Protein AF-A0A1I1B7E5-F1 (afdb_monomer_lite)

InterPro domains:
  IPR049252 Family of unknown function DUF6885 [PF21819] (59-209)

Foldseek 3Di:
DALVVLWDWFALCVQVVVVQQVCPLEPLDAPLQSSLCSNPVDRWDDDDDDDPDRDDDQVVNCRRNVNQKGKDKWADPFDLQLVCLLQVVSSPANHKKKKWWFFLQLWAAQVPDSVQVQVCLAPVDHDPRGHPDTDGAIWIFTGWRHGPRFIWTWIWGSYFDPPDSGGIDTGTTTSRSRSVGCNVIMMIMMHGSVCNVVSQVSSVVSVIHD

Organism: NCBI:txid490629

Radius of gyration: 16.12 Å; chains: 1; bounding box: 38×37×48 Å

Secondary structure (DSSP, 8-state):
--GGGG-EEPTTHHHHHHHGGGT--STT--HHHHHHHHHHSSPPPPPP---SS----HHHHHHHHTTSEEEEEEE----HHHHHHHHHHHTTSS--EEEEEEEGGGSBPTT--HHHHHHHHHH----S-B-S---EEEEEEEEEEE-SS-EEEEEEESS--TT-SS-SPEEEEEHHHHHHHTTT-EEEEEEEGGGHHHHHHHHHHTT-B-

Structure (mmCIF, N/CA/C/O backbone):
data_AF-A0A1I1B7E5-F1
#
_entry.id   AF-A0A1I1B7E5-F1
#
loop_
_atom_site.group_PDB
_atom_site.id
_atom_site.type_symbol
_atom_site.label_atom_id
_atom_site.label_alt_id
_atom_site.label_comp_id
_atom_site.label_asym_id
_atom_site.label_entity_id
_atom_site.label_seq_id
_atom_site.pdbx_PDB_ins_code
_atom_site.Cartn_x
_atom_site.Cartn_y
_atom_site.Cartn_z
_atom_site.occupancy
_atom_site.B_iso_or_equiv
_atom_site.auth_seq_id
_atom_site.auth_comp_id
_atom_site.auth_asym_id
_atom_site.auth_atom_id
_atom_site.pdbx_PDB_model_num
ATOM 1 N N . MET A 1 1 ? 1.210 17.665 -16.358 1.00 67.31 1 MET A N 1
ATOM 2 C CA . MET A 1 1 ? 0.444 16.904 -15.355 1.00 67.31 1 MET A CA 1
ATOM 3 C C . MET A 1 1 ? 1.405 15.976 -14.643 1.00 67.31 1 MET A C 1
ATOM 5 O O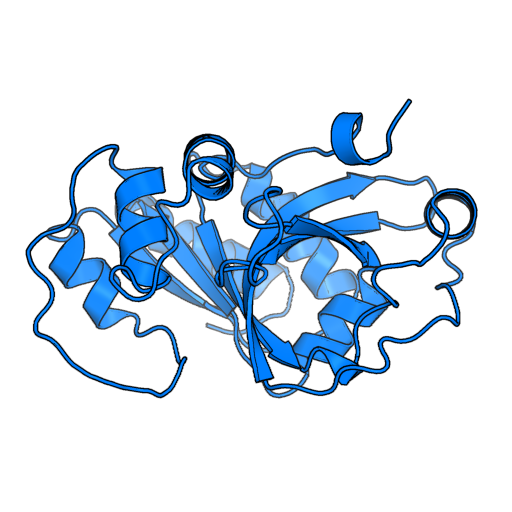 . MET A 1 1 ? 2.242 15.371 -15.312 1.00 67.31 1 MET A O 1
ATOM 9 N N . SER A 1 2 ? 1.380 15.954 -13.320 1.00 88.31 2 SER A N 1
ATOM 10 C CA . SER A 1 2 ? 2.193 15.046 -12.511 1.00 88.31 2 SER A CA 1
ATOM 11 C C . SER A 1 2 ? 1.488 13.694 -12.411 1.00 88.31 2 SER A C 1
ATOM 13 O O . SER A 1 2 ? 0.278 13.655 -12.227 1.00 88.31 2 SER A O 1
ATOM 15 N N . LEU A 1 3 ? 2.224 12.581 -12.475 1.00 91.00 3 LEU A N 1
ATOM 16 C CA . LEU A 1 3 ? 1.633 11.240 -12.317 1.00 91.00 3 LEU A CA 1
ATOM 17 C C . LEU A 1 3 ? 0.921 11.055 -10.964 1.00 91.00 3 LEU A C 1
ATOM 19 O O . LEU A 1 3 ? -0.005 10.260 -10.853 1.00 91.00 3 LEU A O 1
ATOM 23 N N . LEU A 1 4 ? 1.319 11.808 -9.934 1.00 90.19 4 LEU A N 1
ATOM 24 C CA . LEU A 1 4 ? 0.653 11.785 -8.628 1.00 90.19 4 LEU A CA 1
ATOM 25 C C . LEU A 1 4 ? -0.752 12.407 -8.650 1.00 90.19 4 LEU A C 1
ATOM 27 O O . LEU A 1 4 ? -1.569 12.078 -7.792 1.00 90.19 4 LEU A O 1
ATOM 31 N N . GLU A 1 5 ? -1.047 13.284 -9.612 1.00 90.81 5 GLU A N 1
ATOM 32 C CA . GLU A 1 5 ? -2.390 13.854 -9.809 1.00 90.81 5 GLU A CA 1
ATOM 33 C C . GLU A 1 5 ? -3.348 12.819 -10.418 1.00 90.81 5 GLU A C 1
ATOM 35 O O . GLU A 1 5 ? -4.556 12.897 -10.218 1.00 90.81 5 GLU A O 1
ATOM 40 N N . GLU A 1 6 ? -2.803 11.817 -11.111 1.00 94.50 6 GLU A N 1
ATOM 41 C CA . GLU A 1 6 ? -3.539 10.712 -11.738 1.00 94.50 6 GLU A CA 1
ATOM 42 C C . GLU A 1 6 ? -3.766 9.536 -10.771 1.00 94.50 6 GLU A C 1
ATOM 44 O O . GLU A 1 6 ? -4.445 8.561 -11.101 1.00 94.50 6 GLU A O 1
ATOM 49 N N . ALA A 1 7 ? -3.189 9.605 -9.568 1.00 95.38 7 ALA A N 1
ATOM 50 C CA . ALA A 1 7 ? -3.246 8.528 -8.597 1.00 95.38 7 ALA A CA 1
ATOM 51 C C . ALA A 1 7 ? -4.660 8.330 -8.042 1.00 95.38 7 ALA A C 1
ATOM 53 O O . ALA A 1 7 ? -5.300 9.240 -7.505 1.00 95.38 7 ALA A O 1
ATOM 54 N N . ARG A 1 8 ? -5.113 7.079 -8.091 1.00 96.88 8 ARG A N 1
ATOM 55 C CA . ARG A 1 8 ? -6.309 6.610 -7.406 1.00 96.88 8 ARG A CA 1
ATOM 56 C C . ARG A 1 8 ? -5.912 6.148 -6.005 1.00 96.88 8 ARG A C 1
ATOM 58 O O . ARG A 1 8 ? -5.350 5.067 -5.824 1.00 96.88 8 ARG A O 1
ATOM 65 N N . TRP A 1 9 ? -6.187 6.997 -5.023 1.00 95.94 9 TRP A N 1
ATOM 66 C CA . TRP A 1 9 ? -5.821 6.780 -3.624 1.00 95.94 9 TRP A CA 1
ATOM 67 C C . TRP A 1 9 ? -6.758 5.801 -2.926 1.00 95.94 9 TRP A C 1
ATOM 69 O O . TRP A 1 9 ? -7.976 5.891 -3.088 1.00 95.94 9 TRP A O 1
ATOM 79 N N . LEU A 1 10 ? -6.192 4.914 -2.110 1.00 97.00 10 LEU A N 1
ATOM 80 C CA . LEU A 1 10 ? -6.963 4.042 -1.238 1.00 97.00 10 LEU A CA 1
ATOM 81 C C . LEU A 1 10 ? -7.792 4.874 -0.250 1.00 97.00 10 LEU A C 1
ATOM 83 O O . LEU A 1 10 ? -7.332 5.914 0.245 1.00 97.00 10 LEU A O 1
ATOM 87 N N . PRO A 1 11 ? -9.013 4.419 0.064 1.00 92.19 11 PRO A N 1
ATOM 88 C CA . PRO A 1 11 ? -9.833 5.078 1.066 1.00 92.19 11 PRO A CA 1
ATOM 89 C C . PRO A 1 11 ? -9.115 5.003 2.421 1.00 92.19 11 PRO A C 1
ATOM 91 O O . PRO A 1 11 ? -8.590 3.959 2.773 1.00 92.19 11 PRO A O 1
ATOM 94 N N . GLY A 1 12 ? -9.042 6.104 3.173 1.00 87.25 12 GLY A N 1
ATOM 95 C CA . GLY A 1 12 ? -8.292 6.183 4.443 1.00 87.25 12 GLY A CA 1
ATOM 96 C C . GLY A 1 12 ? -6.877 6.775 4.342 1.00 87.25 12 GLY A C 1
ATOM 97 O O . GLY A 1 12 ? -6.330 7.223 5.345 1.00 87.25 12 GLY A O 1
ATOM 98 N N . ILE A 1 13 ? -6.306 6.892 3.137 1.00 89.75 13 ILE A N 1
ATOM 99 C CA . ILE A 1 13 ? -4.969 7.486 2.935 1.00 89.75 13 ILE A CA 1
ATOM 100 C C . ILE A 1 13 ? -4.998 9.022 2.902 1.00 89.75 13 ILE A C 1
ATOM 102 O O . ILE A 1 13 ? -3.974 9.669 3.110 1.00 89.75 13 ILE A O 1
ATOM 106 N N . GLY A 1 14 ? -6.165 9.634 2.675 1.00 85.62 14 GLY A N 1
ATOM 107 C CA . GLY A 1 14 ? -6.302 11.093 2.572 1.00 85.62 14 GLY A CA 1
ATOM 108 C C . GLY A 1 14 ? -5.810 11.847 3.813 1.00 85.62 14 GLY A C 1
ATOM 109 O O . GLY A 1 14 ? -5.033 12.789 3.678 1.00 85.62 14 GLY A O 1
ATOM 110 N N . ALA A 1 15 ? -6.200 11.394 5.010 1.00 82.44 15 ALA A N 1
ATOM 111 C CA . ALA A 1 15 ? -5.752 11.991 6.270 1.00 82.44 15 ALA A CA 1
ATOM 112 C C . ALA A 1 15 ? -4.239 11.825 6.462 1.00 82.44 15 ALA A C 1
ATOM 114 O O . ALA A 1 15 ? -3.544 12.790 6.767 1.00 82.44 15 ALA A O 1
ATOM 115 N N . LEU A 1 16 ? -3.713 10.632 6.172 1.00 82.81 16 LEU A N 1
ATOM 116 C CA . LEU A 1 16 ? -2.283 10.352 6.247 1.00 82.81 16 LEU A CA 1
ATOM 117 C C . LEU A 1 16 ? -1.476 11.281 5.321 1.00 82.81 16 LEU A C 1
ATOM 119 O O . LEU A 1 16 ? -0.489 11.873 5.742 1.00 82.81 16 LEU A O 1
ATOM 123 N N . ARG A 1 17 ? -1.934 11.491 4.082 1.00 83.94 17 ARG A N 1
ATOM 124 C CA . ARG A 1 17 ? -1.306 12.420 3.125 1.00 83.94 17 ARG A CA 1
ATOM 125 C C . ARG A 1 17 ? -1.349 13.879 3.560 1.00 83.94 17 ARG A C 1
ATOM 127 O O . ARG A 1 17 ? -0.463 14.629 3.170 1.00 83.94 17 ARG A O 1
ATOM 134 N N . ALA A 1 18 ? -2.372 14.288 4.304 1.00 76.75 18 ALA A N 1
ATOM 135 C CA . ALA A 1 18 ? -2.468 15.643 4.833 1.00 76.75 18 ALA A CA 1
ATOM 136 C C . ALA A 1 18 ? -1.549 15.844 6.048 1.00 76.75 18 ALA A C 1
ATOM 138 O O . ALA A 1 18 ? -0.959 16.910 6.201 1.00 76.75 18 ALA A O 1
ATOM 139 N N . GLU A 1 19 ? -1.401 14.822 6.894 1.00 68.44 19 GLU A N 1
ATOM 140 C CA . GLU A 1 19 ? -0.602 14.898 8.120 1.00 68.44 19 GLU A CA 1
ATOM 141 C C . GLU A 1 19 ? 0.902 14.741 7.869 1.00 68.44 19 GLU A C 1
ATOM 143 O O . GLU A 1 19 ? 1.704 15.447 8.482 1.00 68.44 19 GLU A O 1
ATOM 148 N N . LEU A 1 20 ? 1.303 13.857 6.957 1.00 67.75 20 LEU A N 1
ATOM 149 C CA . LEU A 1 20 ? 2.706 13.555 6.682 1.00 67.75 20 LEU A CA 1
ATOM 150 C C . LEU A 1 20 ? 3.542 14.821 6.335 1.00 67.75 20 LEU A C 1
ATOM 152 O O . LEU A 1 20 ? 4.545 15.060 7.004 1.00 67.75 20 LEU A O 1
ATOM 156 N N . PRO A 1 21 ? 3.132 15.730 5.427 1.00 60.31 21 PRO A N 1
ATOM 157 C CA . PRO A 1 21 ? 3.889 16.954 5.128 1.00 60.31 21 PRO A CA 1
ATOM 158 C C . PRO A 1 21 ? 4.053 17.932 6.303 1.00 60.31 21 PRO A C 1
ATOM 160 O O . PRO A 1 21 ? 4.942 18.774 6.266 1.00 60.31 21 PRO A O 1
ATOM 163 N N . THR A 1 22 ? 3.225 17.839 7.351 1.00 59.94 22 THR A N 1
ATOM 164 C CA . THR A 1 22 ? 3.233 18.791 8.484 1.00 59.94 22 THR A CA 1
ATOM 165 C C . THR A 1 22 ? 4.334 18.527 9.517 1.00 59.94 22 THR A C 1
ATOM 167 O O . THR A 1 22 ? 4.385 19.194 10.547 1.00 59.94 22 THR A O 1
ATOM 170 N N . GLY A 1 23 ? 5.213 17.547 9.276 1.00 51.34 23 GLY A N 1
ATOM 171 C CA . GLY A 1 23 ? 6.293 17.190 10.201 1.00 51.34 23 GLY A CA 1
ATOM 172 C C . GLY A 1 23 ? 5.828 16.390 11.423 1.00 51.34 23 GLY A C 1
ATOM 173 O O . GLY A 1 23 ? 6.626 16.113 12.314 1.00 51.34 23 GLY A O 1
ATOM 174 N N . MET A 1 24 ? 4.555 15.972 11.472 1.00 49.06 24 MET A N 1
ATOM 175 C CA . MET A 1 24 ? 4.043 15.132 12.561 1.00 49.06 24 MET A CA 1
ATOM 176 C C . MET A 1 24 ? 4.523 13.680 12.507 1.00 49.06 24 MET A C 1
ATOM 178 O O . MET A 1 24 ? 4.449 12.990 13.518 1.00 49.06 24 MET A O 1
ATOM 182 N N . GLY A 1 25 ? 5.072 13.208 11.386 1.00 47.25 25 GLY A N 1
ATOM 183 C CA . GLY A 1 25 ? 5.900 12.003 11.398 1.00 47.25 25 GLY A CA 1
ATOM 184 C C . GLY A 1 25 ? 7.305 12.372 11.864 1.00 47.25 25 GLY A C 1
ATOM 185 O O . GLY A 1 25 ? 8.194 12.583 11.050 1.00 47.25 25 GLY A O 1
ATOM 186 N N . GLY A 1 26 ? 7.465 12.541 13.172 1.00 45.00 26 GLY A N 1
ATOM 187 C CA . GLY A 1 26 ? 8.755 12.592 13.854 1.00 45.00 26 GLY A CA 1
ATOM 188 C C . GLY A 1 26 ? 8.991 11.296 14.642 1.00 45.00 26 GLY A C 1
ATOM 189 O O . GLY A 1 26 ? 8.112 10.433 14.669 1.00 45.00 26 GLY A O 1
ATOM 190 N N . PRO A 1 27 ? 10.114 11.163 15.371 1.00 48.91 27 PRO A N 1
ATOM 191 C CA . PRO A 1 27 ? 10.445 9.978 16.184 1.00 48.91 27 PRO A CA 1
ATOM 192 C C . PRO A 1 27 ? 9.420 9.629 17.286 1.00 48.91 27 PRO A C 1
ATOM 194 O O . PRO A 1 27 ? 9.604 8.661 18.016 1.00 48.91 27 PRO A O 1
ATOM 197 N N . GLN A 1 28 ? 8.355 10.421 17.434 1.00 52.69 28 GLN A N 1
ATOM 198 C CA . GLN A 1 28 ? 7.342 10.300 18.481 1.00 52.69 28 GLN A CA 1
ATOM 199 C C . GLN A 1 28 ? 6.182 9.361 18.118 1.00 52.69 28 GLN A C 1
ATOM 201 O O . GLN A 1 28 ? 5.546 8.825 19.026 1.00 52.69 28 GLN A O 1
ATOM 206 N N . TYR A 1 29 ? 5.894 9.133 16.830 1.00 64.50 29 TYR A N 1
ATOM 207 C CA . TYR A 1 29 ? 4.747 8.322 16.409 1.00 64.50 29 TYR A CA 1
ATOM 208 C C . TYR A 1 29 ? 5.164 7.211 15.447 1.00 64.50 29 TYR A C 1
ATOM 210 O O . TYR A 1 29 ? 5.607 7.468 14.332 1.00 64.50 29 TYR A O 1
ATOM 218 N N . GLY A 1 30 ? 4.992 5.961 15.884 1.00 74.44 30 GLY A N 1
ATOM 219 C CA . GLY A 1 30 ? 5.184 4.790 15.031 1.00 74.44 30 GLY A CA 1
ATOM 220 C C . GLY A 1 30 ? 4.123 4.679 13.922 1.00 74.44 30 GLY A C 1
ATOM 221 O O . GLY A 1 30 ? 3.068 5.322 13.996 1.00 74.44 30 GLY A O 1
ATOM 222 N N . PRO A 1 31 ? 4.362 3.832 12.906 1.00 79.19 31 PRO A N 1
ATOM 223 C CA . PRO A 1 31 ? 3.463 3.667 11.763 1.00 79.19 31 PRO A CA 1
ATOM 224 C C . PRO A 1 31 ? 2.053 3.204 12.165 1.00 79.19 31 PRO A C 1
ATOM 226 O O . PRO A 1 31 ? 1.072 3.631 11.558 1.00 79.19 31 PRO A O 1
ATOM 229 N N . GLU A 1 32 ? 1.906 2.401 13.224 1.00 82.44 32 GLU A N 1
ATOM 230 C CA . GLU A 1 32 ? 0.593 2.009 13.748 1.00 82.44 32 GLU A CA 1
ATOM 231 C C . GLU A 1 32 ? -0.183 3.191 14.328 1.00 82.44 32 GLU A C 1
ATOM 233 O O . GLU A 1 32 ? -1.394 3.283 14.144 1.00 82.44 32 GLU A O 1
ATOM 238 N N . THR A 1 33 ? 0.506 4.103 15.013 1.00 81.56 33 THR A N 1
ATOM 239 C CA . THR A 1 33 ? -0.093 5.306 15.599 1.00 81.56 33 THR A CA 1
ATOM 240 C C . THR A 1 33 ? -0.618 6.227 14.502 1.00 81.56 33 THR A C 1
ATOM 242 O O . THR A 1 33 ? -1.759 6.686 14.578 1.00 81.56 33 THR A O 1
ATOM 245 N N . LEU A 1 34 ? 0.173 6.428 13.444 1.00 82.06 34 LEU A N 1
ATOM 246 C CA . LEU A 1 34 ? -0.232 7.199 12.267 1.00 82.06 34 LEU A CA 1
ATOM 247 C C . LEU A 1 34 ? -1.418 6.549 11.539 1.00 82.06 34 LEU A C 1
ATOM 249 O O . LEU A 1 34 ? -2.375 7.240 11.201 1.00 82.06 34 LEU A O 1
ATOM 253 N N . ALA A 1 35 ? -1.414 5.225 11.359 1.00 84.19 35 ALA A N 1
ATOM 254 C CA . ALA A 1 35 ? -2.529 4.518 10.728 1.00 84.19 35 ALA A CA 1
ATOM 255 C C . ALA A 1 35 ? -3.826 4.605 11.547 1.00 84.19 35 ALA A C 1
ATOM 257 O O . ALA A 1 35 ? -4.898 4.824 10.985 1.00 84.19 35 ALA A O 1
ATOM 258 N N . VAL A 1 36 ? -3.744 4.462 12.876 1.00 83.12 36 VAL A N 1
ATOM 259 C CA . VAL A 1 36 ? -4.908 4.612 13.764 1.00 83.12 36 VAL A CA 1
ATOM 260 C C . VAL A 1 36 ? -5.475 6.018 13.637 1.00 83.12 36 VAL A C 1
ATOM 262 O O . VAL A 1 36 ? -6.665 6.164 13.378 1.00 83.12 36 VAL A O 1
ATOM 265 N N . ARG A 1 37 ? -4.622 7.038 13.752 1.00 84.25 37 ARG A N 1
ATOM 266 C CA . ARG A 1 37 ? -5.033 8.437 13.652 1.00 84.25 37 ARG A CA 1
ATOM 267 C C . ARG A 1 37 ? -5.654 8.764 12.296 1.00 84.25 37 ARG A C 1
ATOM 269 O O . ARG A 1 37 ? -6.710 9.386 12.259 1.00 84.25 37 ARG A O 1
ATOM 276 N N . ALA A 1 38 ? -5.059 8.291 11.202 1.00 81.12 38 ALA A N 1
ATOM 277 C CA . ALA A 1 38 ? -5.582 8.506 9.854 1.00 81.12 38 ALA A CA 1
ATOM 278 C C . ALA A 1 38 ? -6.999 7.935 9.667 1.00 81.12 38 ALA A C 1
ATOM 280 O O . ALA A 1 38 ? -7.798 8.506 8.928 1.00 81.12 38 ALA A O 1
ATOM 281 N N . LEU A 1 39 ? -7.320 6.828 10.343 1.00 84.31 39 LEU A N 1
ATOM 282 C CA . LEU A 1 39 ? -8.616 6.158 10.226 1.00 84.31 39 LEU A CA 1
ATOM 283 C C . LEU A 1 39 ? -9.658 6.619 11.252 1.00 84.31 39 LEU A C 1
ATOM 285 O O . LEU A 1 39 ? -10.851 6.505 10.983 1.00 84.31 39 LEU A O 1
ATOM 289 N N . THR A 1 40 ? -9.246 7.108 12.423 1.00 83.44 40 THR A N 1
ATOM 290 C CA . THR A 1 40 ? -10.175 7.543 13.482 1.00 83.44 40 THR A CA 1
ATOM 291 C C . THR A 1 40 ? -10.322 9.058 13.584 1.00 83.44 40 THR A C 1
ATOM 293 O O . THR A 1 40 ? -11.296 9.521 14.167 1.00 83.44 40 THR A O 1
ATOM 296 N N . GLY A 1 41 ? -9.364 9.830 13.062 1.00 77.56 41 GLY A N 1
ATOM 297 C CA . GLY A 1 41 ? -9.272 11.279 13.258 1.00 77.56 41 GLY A CA 1
ATOM 29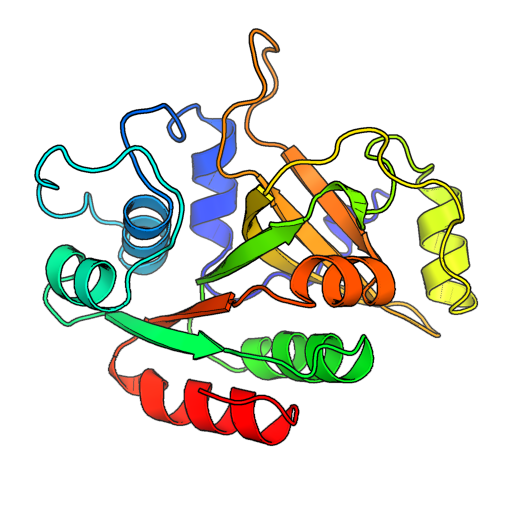8 C C . GLY A 1 41 ? -8.880 11.695 14.682 1.00 77.56 41 GLY A C 1
ATOM 299 O O . GLY A 1 41 ? -8.933 12.877 15.011 1.00 77.56 41 GLY A O 1
ATOM 300 N N . GLU A 1 42 ? -8.499 10.747 15.542 1.00 74.81 42 GLU A N 1
ATOM 301 C CA . GLU A 1 42 ? -8.248 10.983 16.966 1.00 74.81 42 GLU A CA 1
ATOM 302 C C . GLU A 1 42 ? -6.777 10.769 17.333 1.00 74.81 42 GLU A C 1
ATOM 304 O O . GLU A 1 42 ? -6.100 9.902 16.775 1.00 74.81 42 GLU A O 1
ATOM 309 N N . ALA A 1 43 ? -6.305 11.513 18.339 1.00 65.06 43 ALA A N 1
ATOM 310 C CA . ALA A 1 43 ? -5.029 11.230 18.983 1.00 65.06 43 ALA A CA 1
ATOM 311 C C . ALA A 1 43 ? -5.073 9.811 19.589 1.00 65.06 43 ALA A C 1
ATOM 313 O O . ALA A 1 43 ? -5.950 9.531 20.415 1.00 65.06 43 ALA A O 1
ATOM 314 N N . PRO A 1 44 ? -4.169 8.898 19.192 1.00 62.06 44 PRO A N 1
ATOM 315 C CA . PRO A 1 44 ? -4.173 7.535 19.710 1.00 62.06 44 PRO A CA 1
ATOM 316 C C . PRO A 1 44 ? -3.921 7.518 21.218 1.00 62.06 44 PRO A C 1
ATOM 318 O O . PRO A 1 44 ? -3.290 8.425 21.765 1.00 62.06 44 PRO A O 1
ATOM 321 N N . ARG A 1 45 ? -4.392 6.471 21.906 1.00 61.22 45 ARG A N 1
ATOM 322 C CA . ARG A 1 45 ? -4.069 6.286 23.330 1.00 61.22 45 ARG A CA 1
ATOM 323 C C . ARG A 1 45 ? -2.552 6.259 23.519 1.00 61.22 45 ARG A C 1
ATOM 325 O O . ARG A 1 45 ? -1.851 5.730 22.660 1.00 61.22 45 ARG A O 1
ATOM 332 N N . ALA A 1 46 ? -2.072 6.827 24.628 1.00 54.38 46 ALA A N 1
ATOM 333 C CA . ALA A 1 46 ? -0.645 6.919 24.925 1.00 54.38 46 ALA A CA 1
ATOM 334 C C . ALA A 1 46 ? 0.037 5.557 24.721 1.00 54.38 46 ALA A C 1
ATOM 336 O O . ALA A 1 46 ? -0.328 4.570 25.360 1.00 54.38 46 ALA A O 1
ATOM 337 N N . ALA A 1 47 ? 0.988 5.508 23.789 1.00 49.62 47 ALA A N 1
ATOM 338 C CA . ALA A 1 47 ? 1.825 4.338 23.591 1.00 49.62 47 ALA A CA 1
ATOM 339 C C . ALA A 1 47 ? 2.863 4.281 24.720 1.00 49.62 47 ALA A C 1
ATOM 341 O O . ALA A 1 47 ? 3.462 5.304 25.057 1.00 49.62 47 ALA A O 1
ATOM 342 N N . GLU A 1 48 ? 3.097 3.101 25.297 1.00 43.75 48 GLU A N 1
ATOM 343 C CA . GLU A 1 48 ? 4.284 2.906 26.131 1.00 43.75 48 GLU A CA 1
ATOM 344 C C . GLU A 1 48 ? 5.543 3.075 25.260 1.00 43.75 48 GLU A C 1
ATOM 346 O O . GLU A 1 48 ? 5.570 2.584 24.126 1.00 43.75 48 GLU A O 1
ATOM 351 N N . PRO A 1 49 ? 6.589 3.766 25.745 1.00 39.94 49 PRO A N 1
ATOM 352 C CA . PRO A 1 49 ? 7.815 3.950 24.983 1.00 39.94 49 PRO A CA 1
ATOM 353 C C . PRO A 1 49 ? 8.508 2.595 24.801 1.00 39.94 49 PRO A C 1
ATOM 355 O O . PRO A 1 49 ? 9.071 2.041 25.743 1.00 39.94 49 PRO A O 1
ATOM 358 N N . GLY A 1 50 ? 8.464 2.039 23.587 1.00 38.38 50 GLY A N 1
ATOM 359 C CA . GLY A 1 50 ? 9.042 0.723 23.345 1.00 38.38 50 GLY A CA 1
ATOM 360 C C . GLY A 1 50 ? 9.203 0.318 21.881 1.00 38.38 50 GLY A C 1
ATOM 361 O O . GLY A 1 50 ? 8.249 -0.096 21.232 1.00 38.38 50 GLY A O 1
ATOM 362 N N . SER A 1 51 ? 10.477 0.266 21.476 1.00 37.41 51 SER A N 1
ATOM 363 C CA . SER A 1 51 ? 11.111 -0.657 20.516 1.00 37.41 51 SER A CA 1
ATOM 364 C C . SER A 1 51 ? 11.606 -0.041 19.203 1.00 37.41 51 SER A C 1
ATOM 366 O O . SER A 1 51 ? 10.853 0.393 18.343 1.00 37.41 51 SER A O 1
ATOM 368 N N . THR A 1 52 ? 12.930 -0.088 19.061 1.00 42.09 52 THR A N 1
ATOM 369 C CA . THR A 1 52 ? 13.786 0.368 17.959 1.00 42.09 52 THR A CA 1
ATOM 370 C C . THR A 1 52 ? 13.853 -0.606 16.768 1.00 42.09 52 THR A C 1
ATOM 372 O O . THR A 1 52 ? 14.818 -0.570 16.010 1.00 42.09 52 THR A O 1
ATOM 375 N N . VAL A 1 53 ? 12.852 -1.477 16.569 1.00 45.41 53 VAL A N 1
ATOM 376 C CA . VAL A 1 53 ? 12.792 -2.384 15.402 1.00 45.41 53 VAL A CA 1
ATOM 377 C C . VAL A 1 53 ? 11.419 -2.296 14.715 1.00 45.41 53 VAL A C 1
ATOM 379 O O . VAL A 1 53 ? 10.398 -2.501 15.377 1.00 45.41 53 VAL A O 1
ATOM 382 N N . PRO A 1 54 ? 11.370 -2.026 13.395 1.00 54.88 54 PRO A N 1
ATOM 383 C CA . PRO A 1 54 ? 10.171 -1.587 12.695 1.00 54.88 54 PRO A CA 1
ATOM 384 C C . PRO A 1 54 ? 9.396 -2.792 12.141 1.00 54.88 54 PRO A C 1
ATOM 386 O O . PRO A 1 54 ? 9.389 -3.063 10.944 1.00 54.88 54 PRO A O 1
ATOM 389 N N . GLN A 1 55 ? 8.763 -3.566 13.021 1.00 59.72 55 GLN A N 1
ATOM 390 C CA . GLN A 1 55 ? 7.765 -4.547 12.593 1.00 59.72 55 GLN A CA 1
ATOM 391 C C . GLN A 1 55 ? 6.408 -4.148 13.151 1.00 59.72 55 GLN A C 1
ATOM 393 O O . GLN A 1 55 ? 6.229 -4.210 14.373 1.00 59.72 55 GLN A O 1
ATOM 398 N N . PRO A 1 56 ? 5.456 -3.752 12.289 1.00 64.00 56 PRO A N 1
ATOM 399 C CA . PRO A 1 56 ? 4.164 -3.333 12.770 1.00 64.00 56 PRO A CA 1
ATOM 400 C C . PRO A 1 56 ? 3.461 -4.511 13.453 1.00 64.00 56 PRO A C 1
ATOM 402 O O . PRO A 1 56 ? 3.489 -5.650 12.978 1.00 64.00 56 PRO A O 1
ATOM 405 N N . ARG A 1 57 ? 2.879 -4.270 14.629 1.00 76.44 57 ARG A N 1
ATOM 406 C CA . ARG A 1 57 ? 2.306 -5.335 15.467 1.00 76.44 57 ARG A CA 1
ATOM 407 C C . ARG A 1 57 ? 0.779 -5.294 15.416 1.00 76.44 57 ARG A C 1
ATOM 409 O O . ARG A 1 57 ? 0.180 -4.339 15.913 1.00 76.44 57 ARG A O 1
ATOM 416 N N . PRO A 1 58 ? 0.103 -6.367 14.954 1.00 77.81 58 PRO A N 1
ATOM 417 C CA . PRO A 1 58 ? -1.359 -6.394 14.849 1.00 77.81 58 PRO A CA 1
ATOM 418 C C . PRO A 1 58 ? -2.103 -6.049 16.148 1.00 77.81 58 PRO A C 1
ATOM 420 O O . PRO A 1 58 ? -3.153 -5.408 16.136 1.00 77.81 58 PRO A O 1
ATOM 423 N N . ARG A 1 59 ? -1.549 -6.468 17.295 1.00 81.69 59 ARG A N 1
ATOM 424 C CA . ARG A 1 59 ? -2.143 -6.229 18.620 1.00 81.69 59 ARG A CA 1
ATOM 425 C C . ARG A 1 59 ? -2.083 -4.758 19.041 1.00 81.69 59 ARG A C 1
ATOM 427 O O . ARG A 1 59 ? -3.001 -4.302 19.720 1.00 81.69 59 ARG A O 1
ATOM 434 N N . THR A 1 60 ? -1.059 -4.022 18.609 1.00 83.88 60 THR A N 1
ATOM 435 C CA . THR A 1 60 ? -0.875 -2.599 18.929 1.00 83.88 60 THR A CA 1
ATOM 436 C C . THR A 1 60 ? -2.008 -1.763 18.344 1.00 83.88 60 THR A C 1
ATOM 438 O O . THR A 1 60 ? -2.643 -0.998 19.063 1.00 83.88 60 THR A O 1
ATOM 441 N N . ILE A 1 61 ? -2.356 -1.995 17.076 1.00 85.88 61 ILE A N 1
ATOM 442 C CA . ILE A 1 61 ? -3.460 -1.310 16.380 1.00 85.88 61 ILE A CA 1
ATOM 443 C C . ILE A 1 61 ? -4.789 -1.487 17.120 1.00 85.88 61 ILE A C 1
ATOM 445 O O . ILE A 1 61 ? -5.542 -0.530 17.322 1.00 85.88 61 ILE A O 1
ATOM 449 N N . ARG A 1 62 ? -5.078 -2.716 17.560 1.00 87.81 62 ARG A N 1
ATOM 450 C CA . ARG A 1 62 ? -6.303 -3.022 18.305 1.00 87.81 62 ARG A CA 1
ATOM 451 C C . ARG A 1 62 ? -6.369 -2.242 19.619 1.00 87.81 62 ARG A C 1
ATOM 453 O O . ARG A 1 62 ? -7.405 -1.667 19.942 1.00 87.81 62 ARG A O 1
ATOM 460 N N . HIS A 1 63 ? -5.262 -2.203 20.356 1.00 87.06 63 HIS A N 1
ATOM 461 C CA . HIS A 1 63 ? -5.177 -1.504 21.635 1.00 87.06 63 HIS A CA 1
ATOM 462 C C . HIS A 1 63 ? -5.311 0.020 21.478 1.00 87.06 63 HIS A C 1
ATOM 464 O O . HIS A 1 63 ? -6.170 0.633 22.120 1.00 87.06 63 HIS A O 1
ATOM 470 N N . LEU A 1 64 ? -4.521 0.612 20.574 1.00 86.12 64 LEU A N 1
ATOM 471 C CA . LEU A 1 64 ? -4.504 2.053 20.302 1.00 86.12 64 LEU A CA 1
ATOM 472 C C . LEU A 1 64 ? -5.868 2.576 19.841 1.00 86.12 64 LEU A C 1
ATOM 474 O O . LEU A 1 64 ? -6.285 3.657 20.252 1.00 86.12 64 LEU A O 1
ATOM 478 N N . SER A 1 65 ? -6.582 1.796 19.024 1.00 86.81 65 SER A N 1
ATOM 479 C CA . SER A 1 65 ? -7.900 2.173 18.497 1.00 86.81 65 SER A CA 1
ATOM 480 C C . SER A 1 65 ? -9.071 1.885 19.442 1.00 86.81 65 SER A C 1
ATOM 482 O O . SER A 1 65 ? -10.192 2.311 19.157 1.00 86.81 65 SER A O 1
ATOM 484 N N . GLY A 1 66 ? -8.846 1.164 20.547 1.00 87.50 66 GLY A N 1
ATOM 485 C CA . GLY A 1 66 ? -9.916 0.686 21.423 1.00 87.50 66 GLY A CA 1
ATOM 486 C C . GLY A 1 66 ? -10.860 -0.283 20.731 1.00 87.50 66 GLY A C 1
ATOM 487 O O . GLY A 1 66 ? -12.068 -0.085 20.754 1.00 87.50 66 GLY A O 1
ATOM 488 N N . ASP A 1 67 ? -10.289 -1.292 20.076 1.00 90.88 67 ASP A N 1
ATOM 489 C CA . ASP A 1 67 ? -10.997 -2.331 19.328 1.00 90.88 67 ASP A CA 1
ATOM 490 C C . ASP A 1 67 ? -11.796 -1.846 18.106 1.00 90.88 67 ASP A C 1
ATOM 492 O O . ASP A 1 67 ? -12.409 -2.678 17.434 1.00 90.88 67 ASP A O 1
ATOM 496 N N . ARG A 1 68 ? -11.729 -0.559 17.741 1.00 92.69 68 ARG A N 1
ATOM 497 C CA . ARG A 1 68 ? -12.380 -0.023 16.531 1.00 92.69 68 ARG A CA 1
ATOM 498 C C . ARG A 1 68 ? -11.706 -0.458 15.233 1.00 92.69 68 ARG A C 1
ATOM 500 O O . ARG A 1 68 ? -12.383 -0.583 14.216 1.00 92.69 68 ARG A O 1
ATOM 507 N N . LEU A 1 69 ? -10.396 -0.700 15.263 1.00 95.12 69 LEU A N 1
ATOM 508 C CA . LEU A 1 69 ? -9.618 -1.126 14.100 1.00 95.12 69 LEU A CA 1
ATOM 509 C C . LEU A 1 69 ? -9.093 -2.555 14.268 1.00 95.12 69 LEU A C 1
ATOM 511 O O . LEU A 1 69 ? -8.947 -3.084 15.379 1.00 95.12 69 LEU A O 1
ATOM 515 N N . ARG A 1 70 ? -8.800 -3.196 13.140 1.00 95.88 70 ARG A N 1
ATOM 516 C CA . ARG A 1 70 ? -8.137 -4.499 13.058 1.00 95.88 70 ARG A CA 1
ATOM 517 C C . ARG A 1 70 ? -6.987 -4.423 12.070 1.00 95.88 70 ARG A C 1
ATOM 519 O O . ARG A 1 70 ? -7.025 -3.660 11.112 1.00 95.88 70 ARG A O 1
ATOM 526 N N . ALA A 1 71 ? -5.972 -5.231 12.339 1.00 95.25 71 ALA A N 1
ATOM 527 C CA . ALA A 1 71 ? -4.819 -5.391 11.477 1.00 95.25 71 ALA A CA 1
ATOM 528 C C . ALA A 1 71 ? -4.876 -6.783 10.849 1.00 95.25 71 ALA A C 1
ATOM 530 O O . ALA A 1 71 ? -4.860 -7.781 11.576 1.00 95.25 71 ALA A O 1
ATOM 531 N N . VAL A 1 72 ? -4.960 -6.842 9.525 1.00 97.12 72 VAL A N 1
ATOM 532 C CA . VAL A 1 72 ? -4.956 -8.090 8.762 1.00 97.12 72 VAL A CA 1
ATOM 533 C C . VAL A 1 72 ? -3.557 -8.275 8.170 1.00 97.12 72 VAL A C 1
ATOM 535 O O . VAL A 1 72 ? -3.163 -7.476 7.317 1.00 97.12 72 VAL A O 1
ATOM 538 N N . PRO A 1 73 ? -2.767 -9.255 8.646 1.00 95.75 73 PRO A N 1
ATOM 539 C CA . PRO A 1 73 ? -1.485 -9.583 8.031 1.00 95.75 73 PRO A CA 1
ATOM 540 C C . PRO A 1 73 ? -1.673 -10.045 6.588 1.00 95.75 73 PRO A C 1
ATOM 542 O O . PRO A 1 73 ? -2.694 -10.626 6.238 1.00 95.75 73 PRO A O 1
ATOM 545 N N . VAL A 1 74 ? -0.675 -9.769 5.760 1.00 96.56 74 VAL A N 1
ATOM 546 C CA . VAL A 1 74 ? -0.602 -10.165 4.358 1.00 96.56 74 VAL A CA 1
ATOM 547 C C . VAL A 1 74 ? 0.808 -10.661 4.092 1.00 96.56 74 VAL A C 1
ATOM 549 O O . VAL A 1 74 ? 1.793 -9.994 4.422 1.00 96.56 74 VAL A O 1
ATOM 552 N N . ARG A 1 75 ? 0.905 -11.851 3.512 1.00 95.06 75 ARG A N 1
ATOM 553 C CA . ARG A 1 75 ? 2.153 -12.551 3.221 1.00 95.06 75 ARG A CA 1
ATOM 554 C C . ARG A 1 75 ? 2.124 -13.082 1.796 1.00 95.06 75 ARG A C 1
ATOM 556 O O . ARG A 1 75 ? 1.067 -13.490 1.310 1.00 95.06 75 ARG A O 1
ATOM 563 N N . GLY A 1 76 ? 3.306 -13.141 1.186 1.00 91.25 76 GLY A N 1
ATOM 564 C CA . GLY A 1 76 ? 3.511 -13.640 -0.168 1.00 91.25 76 GLY A CA 1
ATOM 565 C C . GLY A 1 76 ? 3.067 -15.097 -0.402 1.00 91.25 76 GLY A C 1
ATOM 566 O O . GLY A 1 76 ? 2.678 -15.810 0.538 1.00 91.25 76 GLY A O 1
ATOM 567 N N . PRO A 1 77 ? 3.177 -15.578 -1.650 1.00 95.31 77 PRO A N 1
ATOM 568 C CA . PRO A 1 77 ? 4.139 -15.105 -2.651 1.00 95.31 77 PRO A CA 1
ATOM 569 C C . PRO A 1 77 ? 3.771 -13.749 -3.261 1.00 95.31 77 PRO A C 1
ATOM 571 O O . PRO A 1 77 ? 2.645 -13.539 -3.693 1.00 95.31 77 PRO A O 1
ATOM 574 N N . TRP A 1 78 ? 4.730 -12.823 -3.279 1.00 96.62 78 TRP A N 1
ATOM 575 C CA . TRP A 1 78 ? 4.534 -11.484 -3.828 1.00 96.62 78 TRP A CA 1
ATOM 576 C C . TRP A 1 78 ? 4.851 -11.472 -5.323 1.00 96.62 78 TRP A C 1
ATOM 578 O O . TRP A 1 78 ? 5.985 -11.727 -5.725 1.00 96.62 78 TRP A O 1
ATOM 588 N N . THR A 1 79 ? 3.850 -11.159 -6.141 1.00 96.88 79 THR A N 1
ATOM 589 C CA . THR A 1 79 ? 4.004 -10.891 -7.578 1.00 96.88 79 THR A CA 1
ATOM 590 C C . THR A 1 79 ? 3.384 -9.540 -7.918 1.00 96.88 79 THR A C 1
ATOM 592 O O . THR A 1 79 ? 2.585 -9.005 -7.144 1.00 96.88 79 THR A O 1
ATOM 595 N N . ALA A 1 80 ? 3.736 -8.974 -9.074 1.00 96.00 80 ALA A N 1
ATOM 596 C CA . ALA A 1 80 ? 3.141 -7.720 -9.526 1.00 96.00 80 ALA A CA 1
ATOM 597 C C . ALA A 1 80 ? 1.615 -7.848 -9.674 1.00 96.00 80 ALA A C 1
ATOM 599 O O . ALA A 1 80 ? 0.884 -6.935 -9.298 1.00 96.00 80 ALA A O 1
ATOM 600 N N . GLU A 1 81 ? 1.140 -8.999 -10.150 1.00 97.12 81 GLU A N 1
ATOM 601 C CA . GLU A 1 81 ? -0.276 -9.332 -10.305 1.00 97.12 81 GLU A CA 1
ATOM 602 C C . GLU A 1 81 ? -0.976 -9.437 -8.949 1.00 97.12 81 GLU A C 1
ATOM 604 O O . GLU A 1 81 ? -2.027 -8.834 -8.761 1.00 97.12 81 GLU A O 1
ATOM 609 N N . ALA A 1 82 ? -0.380 -10.130 -7.973 1.00 97.69 82 ALA A N 1
ATOM 610 C CA . ALA A 1 82 ? -0.955 -10.247 -6.635 1.00 97.69 82 ALA A CA 1
ATOM 611 C C . ALA A 1 82 ? -1.063 -8.878 -5.946 1.00 97.69 82 ALA A C 1
ATOM 613 O O . ALA A 1 82 ? -2.079 -8.564 -5.327 1.00 97.69 82 ALA A O 1
ATOM 614 N N . VAL A 1 83 ? -0.041 -8.026 -6.090 1.00 97.69 83 VAL A N 1
ATOM 615 C CA . VAL A 1 83 ? -0.071 -6.653 -5.563 1.00 97.69 83 VAL A CA 1
ATOM 616 C C . VAL A 1 83 ? -1.116 -5.806 -6.299 1.00 97.69 83 VAL A C 1
ATOM 618 O O . VAL A 1 83 ? -1.843 -5.051 -5.653 1.00 97.69 83 VAL A O 1
ATOM 621 N N . TYR A 1 84 ? -1.230 -5.942 -7.624 1.00 97.88 84 TYR A N 1
ATOM 622 C CA . TYR A 1 84 ? -2.247 -5.255 -8.422 1.00 97.88 84 TYR A CA 1
ATOM 623 C C . TYR A 1 84 ? -3.665 -5.620 -7.967 1.00 97.88 84 TYR A C 1
ATOM 625 O O . TYR A 1 84 ? -4.451 -4.729 -7.644 1.00 97.88 84 TYR A O 1
ATOM 633 N N . GLU A 1 85 ? -3.970 -6.917 -7.887 1.00 98.06 85 GLU A N 1
ATOM 634 C CA . GLU A 1 85 ? -5.282 -7.431 -7.482 1.00 98.06 85 GLU A CA 1
ATOM 635 C C . GLU A 1 85 ? -5.626 -7.042 -6.042 1.00 98.06 85 GLU A C 1
ATOM 637 O O . GLU A 1 85 ? -6.745 -6.593 -5.769 1.00 98.06 85 GLU A O 1
ATOM 642 N N . LEU A 1 86 ? -4.651 -7.138 -5.129 1.00 98.44 86 LEU A N 1
ATOM 643 C CA . LEU A 1 86 ? -4.803 -6.703 -3.744 1.00 98.44 86 LEU A CA 1
ATOM 644 C C . LEU A 1 86 ? -5.179 -5.219 -3.687 1.00 98.44 86 LEU A C 1
ATOM 646 O O . LEU A 1 86 ? -6.257 -4.872 -3.207 1.00 98.44 86 LEU A O 1
ATOM 650 N N . LEU A 1 87 ? -4.314 -4.336 -4.190 1.00 98.12 87 LEU A N 1
ATOM 651 C CA . LEU A 1 87 ? -4.506 -2.889 -4.075 1.00 98.12 87 LEU A CA 1
ATOM 652 C C . LEU A 1 87 ? -5.745 -2.414 -4.845 1.00 98.12 87 LEU A C 1
ATOM 654 O O . LEU A 1 87 ? -6.489 -1.573 -4.344 1.00 98.12 87 LEU A O 1
ATOM 658 N N . GLY A 1 88 ? -6.012 -2.979 -6.025 1.00 97.62 88 GLY A N 1
ATOM 659 C CA . GLY A 1 88 ? -7.195 -2.665 -6.825 1.00 97.62 88 GLY A CA 1
ATOM 660 C C . GLY A 1 88 ? -8.502 -3.044 -6.124 1.00 97.62 88 GLY A C 1
ATOM 661 O O . GLY A 1 88 ? -9.469 -2.278 -6.160 1.00 97.62 88 GLY A O 1
ATOM 662 N N . THR A 1 89 ? -8.531 -4.187 -5.436 1.00 97.94 89 THR A N 1
ATOM 663 C CA . THR A 1 89 ? -9.729 -4.662 -4.729 1.00 97.94 89 THR A CA 1
ATOM 664 C C . THR A 1 89 ? -9.928 -3.960 -3.386 1.00 97.94 89 THR A C 1
ATOM 666 O O . THR A 1 89 ? -11.069 -3.676 -3.017 1.00 97.94 89 THR A O 1
ATOM 669 N N . LEU A 1 90 ? -8.848 -3.589 -2.689 1.00 98.19 90 LEU A N 1
ATOM 670 C CA . LEU A 1 90 ? -8.909 -2.798 -1.452 1.00 98.19 90 LEU A CA 1
ATOM 671 C C . LEU A 1 90 ? -9.607 -1.441 -1.633 1.00 98.19 90 LEU A C 1
ATOM 673 O O . LEU A 1 90 ? -10.192 -0.929 -0.683 1.00 98.19 90 LEU A O 1
ATOM 677 N N . MET A 1 91 ? -9.650 -0.902 -2.857 1.00 96.94 91 MET A N 1
ATOM 678 C CA . MET A 1 91 ? -10.427 0.300 -3.197 1.00 96.94 91 MET A CA 1
ATOM 679 C C . MET A 1 9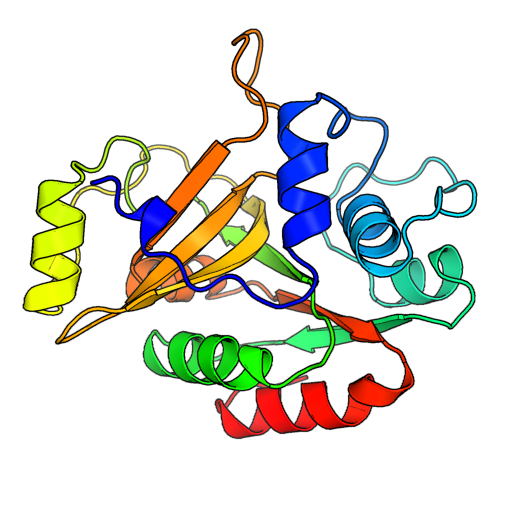1 ? -11.938 0.173 -2.923 1.00 96.94 91 MET A C 1
ATOM 681 O O . MET A 1 91 ? -12.646 1.175 -3.000 1.00 96.94 91 MET A O 1
ATOM 685 N N . ARG A 1 92 ? -12.453 -1.043 -2.690 1.00 96.56 92 ARG A N 1
ATOM 686 C CA . ARG A 1 92 ? -13.871 -1.316 -2.392 1.00 96.56 92 ARG A CA 1
ATOM 687 C C . ARG A 1 92 ? -14.211 -1.232 -0.903 1.00 96.56 92 ARG A C 1
ATOM 689 O O . ARG A 1 92 ? -15.393 -1.235 -0.572 1.00 96.56 92 ARG A O 1
ATOM 696 N N . LEU A 1 93 ? -13.205 -1.211 -0.029 1.00 97.50 93 LEU A N 1
ATOM 697 C CA . LEU A 1 93 ? -13.393 -1.037 1.412 1.00 97.50 93 LEU A CA 1
ATOM 698 C C . LEU A 1 93 ? -13.778 0.411 1.732 1.00 97.50 93 LEU A C 1
ATOM 700 O O . LEU A 1 93 ? -13.514 1.311 0.934 1.00 97.50 93 LEU A O 1
ATOM 704 N N . SER A 1 94 ? -14.388 0.661 2.893 1.00 96.06 94 SER A N 1
ATOM 705 C CA . SER A 1 94 ? -14.717 2.039 3.283 1.00 96.06 94 SER A CA 1
ATOM 706 C C . SER A 1 94 ? -13.492 2.814 3.762 1.00 96.06 94 SER A C 1
ATOM 708 O O . SER A 1 94 ? -13.433 4.028 3.566 1.00 96.06 94 SER A O 1
ATOM 710 N N . ALA A 1 95 ? -12.507 2.127 4.354 1.00 95.44 95 ALA A N 1
ATOM 711 C CA . ALA A 1 95 ? -11.210 2.690 4.708 1.00 95.44 95 ALA A CA 1
ATOM 712 C C . ALA A 1 95 ? -10.151 1.598 4.947 1.00 95.44 95 ALA A C 1
ATOM 714 O O . ALA A 1 95 ? -10.418 0.576 5.577 1.00 95.44 95 ALA A O 1
ATOM 715 N N . VAL A 1 96 ? -8.922 1.830 4.488 1.00 97.25 96 VAL A N 1
ATOM 716 C CA . VAL A 1 96 ? -7.778 0.936 4.669 1.00 97.25 96 VAL A CA 1
ATOM 717 C C . VAL A 1 96 ? -6.456 1.705 4.626 1.00 97.25 96 VAL A C 1
ATOM 719 O O . VAL A 1 96 ? -6.227 2.544 3.758 1.00 97.25 96 VAL A O 1
ATOM 722 N N . VAL A 1 97 ? -5.548 1.380 5.545 1.00 96.69 97 VAL A N 1
ATOM 723 C CA . VAL A 1 97 ? -4.159 1.858 5.524 1.00 96.69 97 VAL A CA 1
ATOM 724 C C . VAL A 1 97 ? -3.222 0.651 5.460 1.00 96.69 97 VAL A C 1
ATOM 726 O O . VAL A 1 97 ? -3.042 -0.033 6.471 1.00 96.69 97 VAL 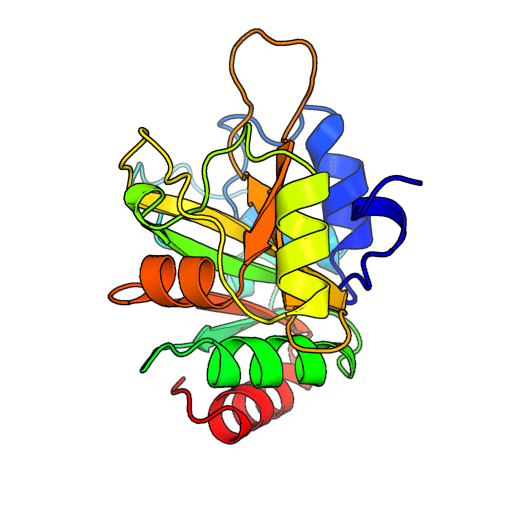A O 1
ATOM 729 N N . PRO A 1 98 ? -2.640 0.347 4.288 1.00 96.81 98 PRO A N 1
ATOM 730 C CA . PRO A 1 98 ? -1.603 -0.667 4.164 1.00 96.81 98 PRO A CA 1
ATOM 731 C C . PRO A 1 98 ? -0.263 -0.160 4.705 1.00 96.81 98 PRO A C 1
ATOM 733 O O . PRO A 1 98 ? 0.241 0.872 4.260 1.00 96.81 98 PRO A O 1
ATOM 736 N N . ILE A 1 99 ? 0.327 -0.917 5.626 1.00 94.38 99 ILE A N 1
ATOM 737 C CA . ILE A 1 99 ? 1.664 -0.703 6.184 1.00 94.38 99 ILE A CA 1
ATOM 738 C C . ILE A 1 99 ? 2.552 -1.844 5.695 1.00 94.38 99 ILE A C 1
ATOM 740 O O . ILE A 1 99 ? 2.273 -3.002 5.996 1.00 94.38 99 ILE A O 1
ATOM 744 N N . ALA A 1 100 ? 3.604 -1.549 4.946 1.00 93.88 100 ALA A N 1
ATOM 745 C CA . ALA A 1 100 ? 4.502 -2.550 4.384 1.00 93.88 100 ALA A CA 1
ATOM 746 C C . ALA A 1 100 ? 5.893 -2.432 4.998 1.00 93.88 100 ALA A C 1
ATOM 748 O O . ALA A 1 100 ? 6.411 -1.327 5.134 1.00 93.88 100 ALA A O 1
ATOM 749 N N . THR A 1 101 ? 6.508 -3.567 5.320 1.00 92.12 101 THR A N 1
ATOM 750 C CA . THR A 1 101 ? 7.963 -3.637 5.476 1.00 92.12 101 THR A CA 1
ATOM 751 C C . THR A 1 101 ? 8.556 -3.958 4.107 1.00 92.12 101 THR A C 1
ATOM 753 O O . THR A 1 101 ? 8.061 -4.857 3.432 1.00 92.12 101 THR A O 1
ATOM 756 N N . VAL A 1 102 ? 9.579 -3.225 3.681 1.00 91.88 102 VAL A N 1
ATOM 757 C CA . VAL A 1 102 ? 10.157 -3.329 2.334 1.00 91.88 102 VAL A CA 1
ATOM 758 C C . VAL A 1 102 ? 11.679 -3.314 2.384 1.00 91.88 102 VAL A C 1
ATOM 760 O O . VAL A 1 102 ? 12.260 -2.620 3.214 1.00 91.88 102 VAL A O 1
ATOM 763 N N . ASP A 1 103 ? 12.324 -4.047 1.477 1.00 91.44 103 ASP A N 1
ATOM 764 C CA . ASP A 1 103 ? 13.726 -3.816 1.121 1.00 91.44 103 ASP A CA 1
ATOM 765 C C . ASP A 1 103 ? 13.800 -2.738 0.033 1.00 91.44 103 ASP A C 1
ATOM 767 O O . ASP A 1 103 ? 13.505 -2.986 -1.143 1.00 91.44 103 ASP A O 1
ATOM 771 N N . THR A 1 104 ? 14.210 -1.529 0.419 1.00 89.06 104 THR A N 1
ATOM 772 C CA . THR A 1 104 ? 14.309 -0.383 -0.496 1.00 89.06 104 THR A CA 1
ATOM 773 C C . THR A 1 104 ? 15.351 -0.584 -1.596 1.00 89.06 104 THR A C 1
ATOM 775 O O . THR A 1 104 ? 15.284 0.098 -2.618 1.00 89.06 104 THR A O 1
ATOM 778 N N . GLY A 1 105 ? 16.243 -1.575 -1.471 1.00 88.88 105 GLY A N 1
ATOM 779 C CA . GLY A 1 105 ? 17.178 -1.958 -2.530 1.00 88.88 105 GLY A CA 1
ATOM 780 C C . GLY A 1 105 ? 16.506 -2.515 -3.785 1.00 88.88 105 GLY A C 1
ATOM 781 O O . GLY A 1 105 ? 17.102 -2.493 -4.863 1.00 88.88 105 GLY A O 1
ATOM 782 N N . SER A 1 106 ? 15.264 -2.986 -3.662 1.00 92.19 106 SER A N 1
ATOM 783 C CA . SER A 1 106 ? 14.469 -3.507 -4.778 1.00 92.19 106 SER A CA 1
ATOM 784 C C . SER A 1 106 ? 13.565 -2.454 -5.429 1.00 92.19 106 SER A C 1
ATOM 786 O O . SER A 1 106 ? 12.952 -2.731 -6.464 1.00 92.19 106 SER A O 1
ATOM 788 N N . PHE A 1 107 ? 13.486 -1.246 -4.862 1.00 93.50 107 PHE A N 1
ATOM 789 C CA . PHE A 1 107 ? 12.735 -0.135 -5.440 1.00 93.50 107 PHE A CA 1
ATOM 790 C C . PHE A 1 107 ? 13.412 0.450 -6.679 1.00 93.50 107 PHE A C 1
ATOM 792 O O . PHE A 1 107 ? 14.636 0.407 -6.840 1.00 93.50 107 PHE A O 1
ATOM 799 N N . ALA A 1 108 ? 12.592 1.059 -7.534 1.00 92.44 108 ALA A N 1
ATOM 800 C CA . ALA A 1 108 ? 13.080 1.986 -8.538 1.00 92.44 108 ALA A CA 1
ATOM 801 C C . ALA A 1 10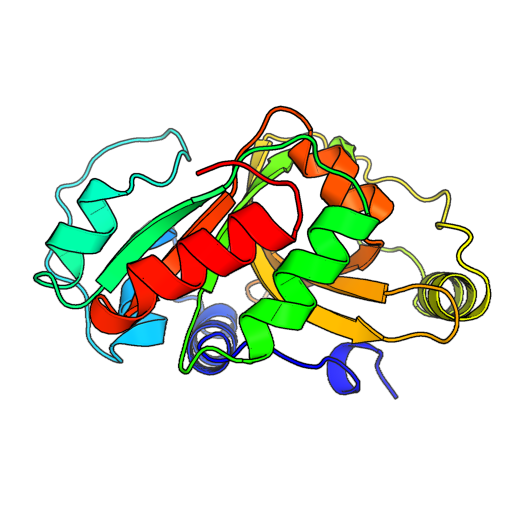8 ? 13.712 3.203 -7.846 1.00 92.44 108 ALA A C 1
ATOM 803 O O . ALA A 1 108 ? 13.281 3.614 -6.761 1.00 92.44 108 ALA A O 1
ATOM 804 N N . ALA A 1 109 ? 14.735 3.776 -8.476 1.00 89.56 109 ALA A N 1
ATOM 805 C CA . ALA A 1 109 ? 15.476 4.895 -7.917 1.00 89.56 109 ALA A CA 1
ATOM 806 C C . ALA A 1 109 ? 14.547 6.105 -7.666 1.00 89.56 109 ALA A C 1
ATOM 808 O O . ALA A 1 109 ? 13.688 6.385 -8.511 1.00 89.56 109 ALA A O 1
ATOM 809 N N . PRO A 1 110 ? 14.704 6.851 -6.555 1.00 84.12 110 PRO A N 1
ATOM 810 C CA . PRO A 1 110 ? 13.859 8.015 -6.254 1.00 84.12 110 PRO A CA 1
ATOM 811 C C . PRO A 1 110 ? 13.890 9.115 -7.327 1.00 84.12 110 PRO A C 1
ATOM 813 O O . PRO A 1 110 ? 12.939 9.879 -7.468 1.00 84.12 110 PRO A O 1
ATOM 816 N N . ASP A 1 111 ? 14.976 9.194 -8.093 1.00 85.62 111 ASP A N 1
ATOM 817 C CA . ASP A 1 111 ? 15.191 10.126 -9.200 1.00 85.62 111 ASP A CA 1
ATOM 818 C C . ASP A 1 111 ? 14.786 9.549 -10.570 1.00 85.62 111 ASP A C 1
ATOM 820 O O . ASP A 1 111 ? 15.072 10.157 -11.605 1.00 85.62 111 ASP A O 1
ATOM 824 N N . THR A 1 112 ? 14.084 8.406 -10.602 1.00 90.19 112 THR A N 1
ATOM 825 C CA . THR A 1 112 ? 13.568 7.815 -11.845 1.00 90.19 112 THR A CA 1
ATOM 826 C C . THR A 1 112 ? 12.737 8.853 -12.612 1.00 90.19 112 THR A C 1
ATOM 828 O O . THR A 1 112 ? 11.725 9.342 -12.096 1.00 90.19 112 THR A O 1
ATOM 831 N N . PRO A 1 113 ? 13.099 9.187 -13.866 1.00 91.38 113 PRO A N 1
ATOM 832 C CA . PRO A 1 113 ? 12.393 10.213 -14.620 1.00 91.38 113 PRO A CA 1
ATOM 833 C C . PRO A 1 113 ? 10.912 9.870 -14.809 1.00 91.38 113 PRO A C 1
ATOM 835 O O . PRO A 1 113 ? 10.570 8.759 -15.216 1.00 91.38 113 PRO A O 1
ATOM 838 N N . GLN A 1 114 ? 10.017 10.852 -14.641 1.00 91.69 114 GLN A N 1
ATOM 839 C CA . GLN A 1 114 ? 8.574 10.647 -14.858 1.00 91.69 114 GLN A CA 1
ATOM 840 C C . GLN A 1 114 ? 8.249 10.082 -16.246 1.00 91.69 114 GLN A C 1
ATOM 842 O O . GLN A 1 114 ? 7.259 9.372 -16.412 1.00 91.69 114 GLN A O 1
ATOM 847 N N . ARG A 1 115 ? 9.068 10.398 -17.259 1.00 93.88 115 ARG A N 1
ATOM 848 C CA . ARG A 1 115 ? 8.899 9.840 -18.602 1.00 93.88 115 ARG A CA 1
ATOM 849 C C . ARG A 1 115 ? 9.098 8.324 -18.621 1.00 93.88 115 ARG A C 1
ATOM 851 O O . ARG A 1 115 ? 8.273 7.643 -19.211 1.00 93.88 115 ARG A O 1
ATOM 858 N N . ALA A 1 116 ? 10.109 7.806 -17.925 1.00 94.62 116 ALA A N 1
ATOM 859 C CA . ALA A 1 116 ? 10.346 6.368 -17.829 1.00 94.62 116 ALA A CA 1
ATOM 860 C C . ALA A 1 116 ? 9.188 5.654 -17.111 1.00 94.62 116 ALA A C 1
ATOM 862 O O . ALA A 1 116 ? 8.757 4.586 -17.537 1.00 94.62 116 ALA A O 1
ATOM 863 N N . LEU A 1 117 ? 8.620 6.280 -16.074 1.00 95.31 117 LEU A N 1
ATOM 864 C CA . LEU A 1 117 ? 7.427 5.763 -15.393 1.00 95.31 117 LEU A CA 1
ATOM 865 C C . LEU A 1 117 ? 6.198 5.725 -16.319 1.00 95.31 117 LEU A C 1
ATOM 867 O O . LEU A 1 117 ? 5.442 4.757 -16.289 1.00 95.31 117 LEU A O 1
ATOM 871 N N . ARG A 1 118 ? 6.011 6.742 -17.171 1.00 95.81 118 ARG A N 1
ATOM 872 C CA . ARG A 1 118 ? 4.960 6.739 -18.205 1.00 95.81 118 ARG A CA 1
ATOM 873 C C . ARG A 1 118 ? 5.175 5.646 -19.243 1.00 95.81 118 ARG A C 1
ATOM 875 O O . ARG A 1 118 ? 4.243 4.910 -19.547 1.00 95.81 118 ARG A O 1
ATOM 882 N N . ASP A 1 119 ? 6.398 5.505 -19.743 1.00 96.00 119 ASP A N 1
ATOM 883 C CA . ASP A 1 119 ? 6.715 4.469 -20.723 1.00 96.00 119 ASP A CA 1
ATOM 884 C C . ASP A 1 119 ? 6.464 3.068 -20.122 1.00 96.00 119 ASP A C 1
ATOM 886 O O . ASP A 1 119 ? 5.908 2.199 -20.796 1.00 96.00 119 ASP A O 1
ATOM 890 N N . PHE A 1 120 ? 6.754 2.860 -18.831 1.00 96.50 120 PHE A N 1
ATOM 891 C CA . PHE A 1 120 ? 6.372 1.642 -18.109 1.00 96.50 120 PHE A CA 1
ATOM 892 C C . PHE A 1 120 ? 4.849 1.436 -18.059 1.00 96.50 120 PHE A C 1
ATOM 894 O O . PHE A 1 120 ? 4.378 0.345 -18.371 1.00 96.50 120 PHE A O 1
ATOM 901 N N . LEU A 1 121 ? 4.059 2.463 -17.730 1.00 97.31 121 LEU A N 1
ATOM 902 C CA . LEU A 1 121 ? 2.589 2.377 -17.740 1.00 97.31 121 LEU A CA 1
ATOM 903 C C . LEU A 1 121 ? 2.036 1.970 -19.121 1.00 97.31 121 LEU A C 1
ATOM 905 O O . LEU A 1 121 ? 1.053 1.224 -19.206 1.00 97.31 121 LEU A O 1
ATOM 909 N N . ASP A 1 122 ? 2.681 2.419 -20.199 1.00 97.12 122 ASP A N 1
ATOM 910 C CA . ASP A 1 122 ? 2.254 2.181 -21.580 1.00 97.12 122 ASP A CA 1
ATOM 911 C C . ASP A 1 122 ? 2.727 0.858 -22.185 1.00 97.12 122 ASP A C 1
ATOM 913 O O . ASP A 1 122 ? 2.064 0.344 -23.099 1.00 97.12 122 ASP A O 1
ATOM 917 N N . THR A 1 123 ? 3.862 0.332 -21.718 1.00 96.38 123 THR A N 1
ATOM 918 C CA . THR A 1 123 ? 4.554 -0.829 -22.311 1.00 96.38 123 THR A CA 1
ATOM 919 C C . THR A 1 123 ? 4.641 -2.037 -21.382 1.00 96.38 123 THR A C 1
ATOM 921 O O . THR A 1 123 ? 4.721 -3.161 -21.868 1.00 96.38 123 THR A O 1
ATOM 924 N N . GLY A 1 124 ? 4.597 -1.824 -20.067 1.00 94.44 124 GLY A N 1
ATOM 925 C CA . GLY A 1 124 ? 4.835 -2.837 -19.039 1.00 94.44 124 GLY A CA 1
ATOM 926 C C . GLY A 1 124 ? 6.312 -3.139 -18.769 1.00 94.44 124 GLY A C 1
ATOM 927 O O . GLY A 1 124 ? 6.600 -3.977 -17.920 1.00 94.44 124 GLY A O 1
ATOM 928 N N . LEU A 1 125 ? 7.250 -2.471 -19.450 1.00 93.06 125 LEU A N 1
ATOM 929 C CA . LEU A 1 125 ? 8.687 -2.685 -19.262 1.00 93.06 125 LEU A CA 1
ATOM 930 C C . LEU A 1 125 ? 9.208 -1.823 -18.101 1.00 93.06 125 LEU A C 1
ATOM 932 O O . LEU A 1 125 ? 9.170 -0.594 -18.212 1.00 93.06 125 LEU A O 1
ATOM 936 N N . PRO A 1 126 ? 9.641 -2.420 -16.973 1.00 86.94 126 PRO A N 1
ATOM 937 C CA . PRO A 1 126 ? 10.058 -1.651 -15.807 1.00 86.94 126 PRO A CA 1
ATOM 938 C C . PRO A 1 126 ? 11.343 -0.854 -16.090 1.00 86.94 126 PRO A C 1
ATOM 940 O O . PRO A 1 126 ? 12.204 -1.316 -16.846 1.00 86.94 126 PRO A O 1
ATOM 943 N N . PRO A 1 127 ? 11.497 0.339 -15.488 1.00 85.19 127 PRO A N 1
ATOM 944 C CA . PRO A 1 127 ? 12.733 1.103 -15.583 1.00 85.19 127 PRO A CA 1
ATOM 945 C C . PRO A 1 127 ? 13.894 0.334 -14.936 1.00 85.19 127 PRO A C 1
ATOM 947 O O . PRO A 1 127 ? 13.735 -0.287 -13.893 1.00 85.19 127 PRO A O 1
ATOM 950 N N . LEU A 1 128 ? 15.087 0.414 -15.531 1.00 83.19 128 LEU A N 1
ATOM 951 C CA . LEU A 1 128 ? 16.292 -0.248 -15.003 1.00 83.19 128 LEU A CA 1
ATOM 952 C C . LEU A 1 128 ? 17.005 0.562 -13.905 1.00 83.19 128 LEU A C 1
ATOM 954 O O . LEU A 1 128 ? 17.989 0.095 -13.333 1.00 83.19 128 LEU A O 1
ATOM 958 N N . TRP A 1 129 ? 16.536 1.780 -13.620 1.00 84.69 129 TRP A N 1
ATOM 959 C CA . TRP A 1 129 ? 17.065 2.616 -12.545 1.00 84.69 129 TRP A CA 1
ATOM 960 C C . TRP A 1 129 ? 16.623 2.064 -11.195 1.00 84.69 129 TRP A C 1
ATOM 962 O O . TRP A 1 129 ? 15.483 2.252 -10.779 1.00 84.69 129 TRP A O 1
ATOM 972 N N . MET A 1 130 ? 17.544 1.390 -10.517 1.00 85.31 130 MET A N 1
ATOM 973 C CA . MET A 1 130 ? 17.339 0.832 -9.184 1.00 85.31 130 MET A CA 1
ATOM 974 C C . MET A 1 130 ? 17.838 1.793 -8.112 1.00 85.31 130 MET A C 1
ATOM 976 O O . MET A 1 130 ? 18.821 2.509 -8.313 1.00 85.31 130 MET A O 1
ATOM 980 N N . SER A 1 131 ? 17.195 1.767 -6.949 1.00 84.88 131 SER A N 1
ATOM 981 C CA . SER A 1 131 ? 17.669 2.486 -5.772 1.00 84.88 131 SER A CA 1
ATOM 982 C C . SER A 1 131 ? 19.087 2.045 -5.385 1.00 84.88 131 SER A C 1
ATOM 984 O O . SER A 1 131 ? 19.391 0.856 -5.272 1.00 84.88 131 SER A O 1
ATOM 986 N N . ALA A 1 132 ? 19.965 3.019 -5.133 1.00 82.94 132 ALA A N 1
ATOM 987 C CA . ALA A 1 132 ? 21.269 2.764 -4.521 1.00 82.94 132 ALA A CA 1
ATOM 988 C C . ALA A 1 132 ? 21.161 2.523 -3.004 1.00 82.94 132 ALA A C 1
ATOM 990 O O . ALA A 1 132 ? 22.111 2.054 -2.378 1.00 82.94 132 ALA A O 1
ATOM 991 N N . HIS A 1 133 ? 20.026 2.877 -2.399 1.00 81.62 133 HIS A N 1
ATOM 992 C CA . HIS A 1 133 ? 19.774 2.720 -0.972 1.00 81.62 133 HIS A CA 1
ATOM 993 C C . HIS A 1 133 ? 19.213 1.327 -0.719 1.00 81.62 133 HIS A C 1
ATOM 995 O O . HIS A 1 133 ? 18.255 0.919 -1.370 1.00 81.62 133 HIS A O 1
ATOM 1001 N N . ARG A 1 134 ? 19.839 0.596 0.205 1.00 82.94 134 ARG A N 1
ATOM 1002 C CA . ARG A 1 134 ? 19.468 -0.774 0.566 1.00 82.94 134 ARG A CA 1
ATOM 1003 C C . ARG A 1 134 ? 19.228 -0.839 2.063 1.00 82.94 134 ARG A C 1
ATOM 1005 O O . ARG A 1 134 ? 20.171 -1.013 2.834 1.00 82.94 134 ARG A O 1
ATOM 1012 N N . ALA A 1 135 ? 17.982 -0.639 2.461 1.00 84.44 135 ALA A N 1
ATOM 1013 C CA . ALA A 1 135 ? 17.565 -0.685 3.850 1.00 84.44 135 ALA A CA 1
ATOM 1014 C C . ALA A 1 135 ? 16.210 -1.385 3.976 1.00 84.44 135 ALA A C 1
ATOM 1016 O O . ALA A 1 135 ? 15.356 -1.288 3.097 1.00 84.44 135 ALA A O 1
ATOM 1017 N N . ALA A 1 136 ? 16.017 -2.071 5.101 1.00 85.50 136 ALA A N 1
ATOM 1018 C CA . ALA A 1 136 ? 14.696 -2.522 5.501 1.00 85.50 136 ALA A CA 1
ATOM 1019 C C . ALA A 1 136 ? 13.947 -1.335 6.116 1.00 85.50 136 ALA A C 1
ATOM 1021 O O . ALA A 1 136 ? 14.346 -0.827 7.166 1.00 85.50 136 ALA A O 1
ATOM 1022 N N . GLU A 1 137 ? 12.869 -0.904 5.473 1.00 86.50 137 GLU A N 1
ATOM 1023 C CA . GLU A 1 137 ? 12.070 0.242 5.904 1.00 86.50 137 GLU A CA 1
ATOM 1024 C C . GLU A 1 137 ? 10.602 -0.136 6.073 1.00 86.50 137 GLU A C 1
ATOM 1026 O O . GLU A 1 137 ? 10.136 -1.153 5.556 1.00 86.50 137 GLU A O 1
ATOM 1031 N N . VAL A 1 138 ? 9.868 0.686 6.823 1.00 87.88 138 VAL A N 1
ATOM 1032 C CA . VAL A 1 138 ? 8.409 0.612 6.871 1.00 87.88 138 VAL A CA 1
ATOM 1033 C C . VAL A 1 138 ? 7.850 1.787 6.090 1.00 87.88 138 VAL A C 1
ATOM 1035 O O . VAL A 1 138 ? 8.287 2.920 6.253 1.00 87.88 138 VAL A O 1
ATOM 1038 N N . VAL A 1 139 ? 6.889 1.503 5.224 1.00 90.75 139 VAL A N 1
ATOM 1039 C CA . VAL A 1 139 ? 6.250 2.481 4.345 1.00 90.75 139 VAL A CA 1
ATOM 1040 C C . VAL A 1 139 ? 4.744 2.270 4.350 1.00 90.75 139 VAL A C 1
ATOM 1042 O O . VAL A 1 139 ? 4.251 1.190 4.691 1.00 90.75 139 VAL A O 1
ATOM 1045 N N . PHE A 1 140 ? 3.996 3.279 3.924 1.00 94.12 140 PHE A N 1
ATOM 1046 C CA . PHE A 1 140 ? 2.590 3.105 3.580 1.00 94.12 140 PHE A CA 1
ATOM 1047 C C . PHE A 1 140 ? 2.430 2.907 2.077 1.00 94.12 140 PHE A C 1
ATOM 1049 O O . PHE A 1 140 ? 3.120 3.543 1.280 1.00 94.12 140 PHE A O 1
ATOM 1056 N N . VAL A 1 141 ? 1.477 2.066 1.677 1.00 96.31 141 VAL A N 1
ATOM 1057 C CA . VAL A 1 141 ? 1.080 1.940 0.267 1.00 96.31 141 VAL A CA 1
ATOM 1058 C C . VAL A 1 141 ? -0.249 2.652 0.083 1.00 96.31 141 VAL A C 1
ATOM 1060 O O . VAL A 1 141 ? -1.273 2.231 0.611 1.00 96.31 141 VAL A O 1
ATOM 1063 N N . GLY A 1 142 ? -0.218 3.776 -0.623 1.00 94.44 142 GLY A N 1
ATOM 1064 C CA . GLY A 1 142 ? -1.302 4.748 -0.631 1.00 94.44 142 GLY A CA 1
ATOM 1065 C C . GLY A 1 142 ? -2.316 4.605 -1.757 1.00 94.44 142 GLY A C 1
ATOM 1066 O O . GLY A 1 142 ? -3.423 5.123 -1.643 1.00 94.44 142 GLY A O 1
ATOM 1067 N N . GLY A 1 143 ? -1.961 3.960 -2.864 1.00 96.44 143 GLY A N 1
ATOM 1068 C CA . GLY A 1 143 ? -2.824 3.921 -4.040 1.00 96.44 143 GLY A CA 1
ATOM 1069 C C . GLY A 1 143 ? -2.117 3.442 -5.295 1.00 96.44 143 GLY A C 1
ATOM 1070 O O . GLY A 1 143 ? -0.985 2.959 -5.236 1.00 96.44 143 GLY A O 1
ATOM 1071 N N . LEU A 1 144 ? -2.809 3.591 -6.424 1.00 97.94 144 LEU A N 1
ATOM 1072 C CA . LEU A 1 144 ? -2.350 3.146 -7.735 1.00 97.94 144 LEU A CA 1
ATOM 1073 C C . LEU A 1 144 ? -2.476 4.251 -8.786 1.00 97.94 144 LEU A C 1
ATOM 1075 O O . LEU A 1 144 ? -3.495 4.937 -8.855 1.00 97.94 144 LEU A O 1
ATOM 1079 N N . VAL A 1 145 ? -1.483 4.353 -9.665 1.00 97.81 145 VAL A N 1
ATOM 1080 C CA . VAL A 1 145 ? -1.601 5.020 -10.968 1.00 97.81 145 VAL A CA 1
ATOM 1081 C C . VAL A 1 145 ? -1.736 3.932 -12.025 1.00 97.81 145 VAL A C 1
ATOM 1083 O O . VAL A 1 145 ? -0.897 3.032 -12.097 1.00 97.81 145 VAL A O 1
ATOM 1086 N N . TYR A 1 146 ? -2.793 3.998 -12.830 1.00 97.00 146 TYR A N 1
ATOM 1087 C CA . TYR A 1 146 ? -3.094 2.979 -13.832 1.00 97.00 146 TYR A CA 1
ATOM 1088 C C . TYR A 1 146 ? -2.586 3.390 -15.206 1.00 97.00 146 TYR A C 1
ATOM 1090 O O . TYR A 1 146 ? -2.760 4.527 -15.637 1.00 97.00 146 TYR A O 1
ATOM 1098 N N . GLY A 1 147 ? -1.995 2.430 -15.902 1.00 96.00 147 GLY A N 1
ATOM 1099 C CA . GLY A 1 147 ? -1.558 2.542 -17.280 1.00 96.00 147 GLY A CA 1
ATOM 1100 C C . GLY A 1 147 ? -2.270 1.531 -18.159 1.00 96.00 147 GLY A C 1
ATOM 1101 O O . GLY A 1 147 ? -3.031 0.681 -17.695 1.00 96.00 147 GLY A O 1
ATOM 1102 N N . ARG A 1 148 ? -1.985 1.590 -19.457 1.00 95.94 148 ARG A N 1
ATOM 1103 C CA . ARG A 1 148 ? -2.548 0.652 -20.433 1.00 95.94 148 ARG A CA 1
ATOM 1104 C C . ARG A 1 148 ? -2.042 -0.780 -20.241 1.00 95.94 148 ARG A C 1
ATOM 1106 O O . ARG A 1 148 ? -2.752 -1.724 -20.578 1.00 95.94 148 ARG A O 1
ATOM 1113 N N . ARG A 1 149 ? -0.796 -0.946 -19.794 1.00 96.12 149 ARG A N 1
ATOM 1114 C CA . ARG A 1 149 ? -0.124 -2.253 -19.685 1.00 96.12 149 ARG A CA 1
ATOM 1115 C C . ARG A 1 149 ? 0.329 -2.595 -18.272 1.00 96.12 149 ARG A C 1
ATOM 1117 O O . ARG A 1 149 ? 0.585 -3.764 -18.013 1.00 96.12 149 ARG A O 1
ATOM 1124 N N . ALA A 1 150 ? 0.437 -1.609 -17.386 1.00 96.56 150 ALA A N 1
ATOM 1125 C CA . ALA A 1 150 ? 0.911 -1.808 -16.024 1.00 96.56 150 ALA A CA 1
ATOM 1126 C C . ALA A 1 150 ? 0.338 -0.763 -15.057 1.00 96.56 150 ALA A C 1
ATOM 1128 O O . ALA A 1 150 ? -0.452 0.096 -15.447 1.00 96.56 150 ALA A O 1
ATOM 1129 N N . ALA A 1 151 ? 0.748 -0.836 -13.792 1.00 97.81 151 ALA A N 1
ATOM 1130 C CA . ALA A 1 151 ? 0.376 0.117 -12.754 1.00 97.81 151 ALA A CA 1
ATOM 1131 C C . ALA A 1 151 ? 1.593 0.497 -11.899 1.00 97.81 151 ALA A C 1
ATOM 1133 O O . ALA A 1 151 ? 2.531 -0.289 -11.752 1.00 97.81 151 ALA A O 1
ATOM 1134 N N . LEU A 1 152 ? 1.564 1.695 -11.321 1.00 97.94 152 LEU A N 1
ATOM 1135 C CA . LEU A 1 152 ? 2.513 2.153 -10.303 1.00 97.94 152 LEU A CA 1
ATOM 1136 C C . LEU A 1 152 ? 1.797 2.189 -8.952 1.00 97.94 152 LEU A C 1
ATOM 1138 O O . LEU A 1 152 ? 0.659 2.644 -8.883 1.00 97.94 152 LEU A O 1
ATOM 1142 N N . ALA A 1 153 ? 2.467 1.782 -7.881 1.00 97.81 153 ALA A N 1
ATOM 1143 C CA . ALA A 1 153 ? 2.034 2.027 -6.515 1.00 97.81 153 ALA A CA 1
ATOM 1144 C C . ALA A 1 153 ? 2.540 3.385 -6.022 1.00 97.81 153 ALA A C 1
ATOM 1146 O O . ALA A 1 153 ? 3.688 3.759 -6.263 1.00 97.81 153 ALA A O 1
ATOM 1147 N N . CYS A 1 154 ? 1.697 4.104 -5.288 1.00 96.00 154 CYS A N 1
ATOM 1148 C CA . CYS A 1 154 ? 2.117 5.267 -4.516 1.00 96.00 154 CYS A CA 1
ATOM 1149 C C . CYS A 1 154 ? 2.630 4.794 -3.154 1.00 96.00 154 CYS A C 1
ATOM 1151 O O . CYS A 1 154 ? 1.855 4.250 -2.369 1.00 96.00 154 CYS A O 1
ATOM 1153 N N . VAL A 1 155 ? 3.909 5.006 -2.868 1.00 94.25 155 VAL A N 1
ATOM 1154 C CA . VAL A 1 155 ? 4.558 4.645 -1.602 1.00 94.25 155 VAL A CA 1
ATOM 1155 C C . VAL A 1 155 ? 4.811 5.919 -0.807 1.00 94.25 155 VAL A C 1
ATOM 1157 O O . VAL A 1 155 ? 5.289 6.896 -1.374 1.00 94.25 155 VAL A O 1
ATOM 1160 N N . LEU A 1 156 ? 4.447 5.932 0.473 1.00 90.81 156 LEU A N 1
ATOM 1161 C CA . LEU A 1 156 ? 4.650 7.067 1.369 1.00 90.81 156 LEU A CA 1
ATOM 1162 C C . LEU A 1 156 ? 5.621 6.650 2.467 1.00 90.81 156 LEU A C 1
ATOM 1164 O O . LEU A 1 156 ? 5.356 5.683 3.188 1.00 90.81 156 LEU A O 1
ATOM 1168 N N . ASP A 1 157 ? 6.711 7.392 2.603 1.00 84.88 157 ASP A N 1
ATOM 1169 C CA . ASP A 1 157 ? 7.712 7.126 3.634 1.00 84.88 157 ASP A CA 1
ATOM 1170 C C . ASP A 1 157 ? 7.125 7.393 5.032 1.00 84.88 157 ASP A C 1
ATOM 1172 O O . ASP A 1 157 ? 6.296 8.287 5.207 1.00 84.88 157 ASP A O 1
ATOM 1176 N N . THR A 1 158 ? 7.529 6.604 6.037 1.00 76.38 158 THR A N 1
ATOM 1177 C CA . THR A 1 158 ? 7.129 6.841 7.441 1.00 76.38 158 THR A CA 1
ATOM 1178 C C . THR A 1 158 ? 8.097 7.743 8.198 1.00 76.38 158 THR A C 1
ATOM 1180 O O . THR A 1 158 ? 7.775 8.193 9.297 1.00 76.38 158 THR A O 1
ATOM 1183 N N . ALA A 1 159 ? 9.310 7.931 7.675 1.00 64.81 159 ALA A N 1
ATOM 1184 C CA . ALA A 1 159 ? 10.361 8.711 8.310 1.00 64.81 159 ALA A CA 1
ATOM 1185 C C . ALA A 1 159 ? 10.470 10.100 7.657 1.00 64.81 159 ALA A C 1
ATOM 1187 O O . ALA A 1 159 ? 10.405 10.207 6.431 1.00 64.81 159 ALA A O 1
ATOM 1188 N N . PRO A 1 160 ? 10.670 11.167 8.452 1.00 55.88 160 PRO A N 1
ATOM 1189 C CA . PRO A 1 160 ? 10.939 12.487 7.902 1.00 55.88 160 PRO A CA 1
ATOM 1190 C C . PRO A 1 160 ? 12.289 12.476 7.168 1.00 55.88 160 PRO A C 1
ATOM 1192 O O . PRO A 1 160 ? 13.270 11.904 7.650 1.00 55.88 160 PRO A O 1
ATOM 1195 N N . VAL A 1 161 ? 12.349 13.114 5.999 1.00 52.22 161 VAL A N 1
ATOM 1196 C CA . VAL A 1 161 ? 13.545 13.136 5.145 1.00 52.22 161 VAL A CA 1
ATOM 1197 C C . VAL A 1 161 ? 14.505 14.242 5.600 1.00 52.22 161 VAL A C 1
ATOM 1199 O O . VAL A 1 161 ? 14.539 15.303 4.995 1.00 52.22 161 VAL A O 1
ATOM 1202 N N . GLY A 1 162 ? 15.309 13.996 6.641 1.00 50.62 162 GLY A N 1
ATOM 1203 C CA . GLY A 1 162 ? 16.419 14.879 7.061 1.00 50.62 162 GLY A CA 1
ATOM 1204 C C . GLY A 1 162 ? 16.082 16.382 7.186 1.00 50.62 162 GLY A C 1
ATOM 1205 O O . GLY A 1 162 ? 14.924 16.763 7.297 1.00 50.62 162 GLY A O 1
ATOM 1206 N N . ASP A 1 163 ? 17.103 17.250 7.163 1.00 41.09 163 ASP A N 1
ATOM 1207 C CA . ASP A 1 163 ? 16.975 18.722 7.289 1.00 41.09 163 ASP A CA 1
ATOM 1208 C C . ASP A 1 163 ? 16.306 19.416 6.077 1.00 41.09 163 ASP A C 1
ATOM 1210 O O . ASP A 1 163 ? 16.310 20.646 5.967 1.00 41.09 163 ASP A O 1
ATOM 1214 N N . ALA A 1 164 ? 15.744 18.664 5.129 1.00 42.94 164 ALA A N 1
ATOM 1215 C CA . ALA A 1 164 ? 15.069 19.256 3.986 1.00 42.94 164 ALA A CA 1
ATOM 1216 C C . ALA A 1 164 ? 13.658 19.694 4.398 1.00 42.94 164 ALA A C 1
ATOM 1218 O O . ALA A 1 164 ? 12.861 18.901 4.886 1.00 42.94 164 ALA A O 1
ATOM 1219 N N . ALA A 1 165 ? 13.335 20.959 4.134 1.00 43.19 165 ALA A N 1
ATOM 1220 C CA . ALA A 1 165 ? 12.034 21.594 4.364 1.00 43.19 165 ALA A CA 1
ATOM 1221 C C . ALA A 1 165 ? 10.840 20.948 3.614 1.00 43.19 165 ALA A C 1
ATOM 1223 O O . ALA A 1 165 ? 9.726 21.467 3.668 1.00 43.19 165 ALA A O 1
ATOM 1224 N N . ASP A 1 166 ? 11.062 19.816 2.948 1.00 43.91 166 ASP A N 1
ATOM 1225 C CA . ASP A 1 166 ? 10.055 19.013 2.279 1.00 43.91 166 ASP A CA 1
ATOM 1226 C C . ASP A 1 166 ? 9.805 17.777 3.143 1.00 43.91 166 ASP A C 1
ATOM 1228 O O . ASP A 1 166 ? 10.687 16.928 3.269 1.00 43.91 166 ASP A O 1
ATOM 1232 N N . GLY A 1 167 ? 8.622 17.695 3.760 1.00 50.03 167 GLY A N 1
ATOM 1233 C CA . GLY A 1 167 ? 8.205 16.575 4.605 1.00 50.03 167 GLY A CA 1
ATOM 1234 C C . GLY A 1 167 ? 8.238 15.198 3.916 1.00 50.03 167 GLY A C 1
ATOM 1235 O O . GLY A 1 167 ? 8.897 14.971 2.905 1.00 50.03 167 GLY A O 1
ATOM 1236 N N . HIS A 1 168 ? 7.519 14.228 4.480 1.00 57.72 168 HIS A N 1
ATOM 1237 C CA . HIS A 1 168 ? 7.525 12.841 3.990 1.00 57.72 168 HIS A CA 1
ATOM 1238 C C . HIS A 1 168 ? 7.236 12.774 2.485 1.00 57.72 168 HIS A C 1
ATOM 1240 O O . HIS A 1 168 ? 6.311 13.427 1.987 1.00 57.72 168 HIS A O 1
ATOM 1246 N N . ARG A 1 169 ? 8.029 11.981 1.760 1.00 75.62 169 ARG A N 1
ATOM 1247 C CA . ARG A 1 169 ? 7.965 11.914 0.300 1.00 75.62 169 ARG A CA 1
ATOM 1248 C C . ARG A 1 169 ? 7.026 10.805 -0.151 1.00 75.62 169 ARG A C 1
ATOM 1250 O O . ARG A 1 169 ? 6.977 9.718 0.421 1.00 75.62 169 ARG A O 1
ATOM 1257 N N . VAL A 1 170 ? 6.262 11.116 -1.196 1.00 87.31 170 VAL A N 1
ATOM 1258 C CA . VAL A 1 170 ? 5.496 10.122 -1.943 1.00 87.31 170 VAL A CA 1
ATOM 1259 C C . VAL A 1 170 ? 6.296 9.742 -3.177 1.00 87.31 170 VAL A C 1
ATOM 1261 O O . VAL A 1 170 ? 6.569 10.596 -4.021 1.00 87.31 170 VAL A O 1
ATOM 1264 N N . HIS A 1 171 ? 6.606 8.460 -3.314 1.00 88.56 171 HIS A N 1
ATOM 1265 C CA . HIS A 1 171 ? 7.312 7.909 -4.465 1.00 88.56 171 HIS A CA 1
ATOM 1266 C C . HIS A 1 171 ? 6.388 7.018 -5.285 1.00 88.56 171 HIS A C 1
ATOM 1268 O O . HIS A 1 171 ? 5.440 6.423 -4.770 1.00 88.56 171 HIS A O 1
ATOM 1274 N N . LEU A 1 172 ? 6.670 6.914 -6.579 1.00 94.25 172 LEU A N 1
ATOM 1275 C CA . LEU A 1 172 ? 5.955 6.021 -7.483 1.00 94.25 172 LEU A CA 1
ATOM 1276 C C . LEU A 1 172 ? 6.819 4.797 -7.761 1.00 94.25 172 LEU A C 1
ATOM 1278 O O . LEU A 1 172 ? 7.908 4.922 -8.312 1.00 94.25 172 LEU A O 1
ATOM 1282 N N . GLN A 1 173 ? 6.315 3.623 -7.397 1.00 96.38 173 GLN A N 1
ATOM 1283 C CA . GLN A 1 173 ? 7.026 2.360 -7.551 1.00 96.38 173 GLN A CA 1
ATOM 1284 C C . GLN A 1 173 ? 6.293 1.458 -8.548 1.00 96.38 173 GLN A C 1
ATOM 1286 O O . GLN A 1 173 ? 5.117 1.156 -8.338 1.00 96.38 173 GLN A O 1
ATOM 1291 N N . PRO A 1 174 ? 6.939 0.996 -9.631 1.00 97.44 174 PRO A N 1
ATOM 1292 C CA . PRO A 1 174 ? 6.365 -0.045 -10.478 1.00 97.44 174 PRO A CA 1
ATOM 1293 C C . PRO A 1 174 ? 6.037 -1.291 -9.658 1.00 97.44 174 PRO A C 1
ATOM 1295 O O . PRO A 1 174 ? 6.824 -1.702 -8.805 1.00 97.44 174 PRO A O 1
ATOM 1298 N N . LEU A 1 175 ? 4.884 -1.914 -9.920 1.00 97.12 175 LEU A N 1
ATOM 1299 C CA . LEU A 1 175 ? 4.446 -3.073 -9.134 1.00 97.12 175 LEU A CA 1
ATOM 1300 C C . LEU A 1 175 ? 5.454 -4.233 -9.083 1.00 97.12 175 LEU A C 1
ATOM 1302 O O . LEU A 1 175 ? 5.576 -4.819 -8.009 1.00 97.12 175 LEU A O 1
ATOM 1306 N N . PRO A 1 176 ? 6.226 -4.546 -10.147 1.00 96.44 176 PRO A N 1
ATOM 1307 C CA . PRO A 1 176 ? 7.298 -5.536 -10.046 1.00 96.44 176 PRO A CA 1
ATOM 1308 C C . PRO A 1 176 ? 8.366 -5.179 -9.001 1.00 96.44 176 PRO A C 1
ATOM 1310 O O . PRO A 1 176 ? 8.808 -6.059 -8.267 1.00 96.44 176 PRO A O 1
ATOM 1313 N N . HIS A 1 177 ? 8.737 -3.899 -8.880 1.00 96.12 177 HIS A N 1
ATOM 1314 C CA . HIS A 1 177 ? 9.698 -3.437 -7.872 1.00 96.12 177 HIS A CA 1
ATOM 1315 C C . HIS A 1 177 ? 9.117 -3.496 -6.461 1.00 96.12 177 HIS A C 1
ATOM 1317 O O . HIS A 1 177 ? 9.794 -3.947 -5.541 1.00 96.12 177 HIS A O 1
ATOM 1323 N N . LEU A 1 178 ? 7.849 -3.108 -6.281 1.00 96.19 178 LEU A N 1
ATOM 1324 C CA . LEU A 1 178 ? 7.185 -3.240 -4.982 1.00 96.19 178 LEU A CA 1
ATOM 1325 C C . LEU A 1 178 ? 7.050 -4.713 -4.565 1.00 96.19 178 LEU A C 1
ATOM 1327 O O . LEU A 1 178 ? 7.335 -5.053 -3.423 1.00 96.19 178 LEU A O 1
ATOM 1331 N N . ALA A 1 179 ? 6.659 -5.597 -5.485 1.00 96.50 179 ALA A N 1
ATOM 1332 C CA . ALA A 1 179 ? 6.571 -7.029 -5.218 1.00 96.50 179 ALA A CA 1
ATOM 1333 C C . ALA A 1 179 ? 7.938 -7.630 -4.851 1.00 96.50 179 ALA A C 1
ATOM 1335 O O . ALA A 1 179 ? 8.025 -8.403 -3.898 1.00 96.50 179 ALA A O 1
ATOM 1336 N N . ALA A 1 180 ? 9.006 -7.236 -5.554 1.00 94.88 180 ALA A N 1
ATOM 1337 C CA . ALA A 1 180 ? 10.371 -7.642 -5.225 1.00 94.88 180 ALA A CA 1
ATOM 1338 C C . ALA A 1 180 ? 10.804 -7.133 -3.840 1.00 94.88 180 ALA A C 1
ATOM 1340 O O . ALA A 1 180 ? 11.333 -7.901 -3.044 1.00 94.88 180 ALA A O 1
ATOM 1341 N N . ALA A 1 181 ? 10.500 -5.877 -3.507 1.00 94.19 181 ALA A N 1
ATOM 1342 C CA . ALA A 1 181 ? 10.807 -5.297 -2.199 1.00 94.19 181 ALA A CA 1
ATOM 1343 C C . ALA A 1 181 ? 10.047 -5.963 -1.041 1.00 94.19 181 ALA A C 1
ATOM 1345 O O . ALA A 1 181 ? 10.504 -5.925 0.100 1.00 94.19 181 ALA A O 1
ATOM 1346 N N . LEU A 1 182 ? 8.900 -6.581 -1.330 1.00 94.62 182 LEU A N 1
ATOM 1347 C CA . LEU A 1 182 ? 8.097 -7.328 -0.367 1.00 94.62 182 LEU A CA 1
ATOM 1348 C C . LEU A 1 182 ? 8.541 -8.790 -0.201 1.00 94.62 182 LEU A C 1
ATOM 1350 O O . LEU A 1 182 ? 8.052 -9.424 0.725 1.00 94.62 182 LEU A O 1
ATOM 1354 N N . HIS A 1 183 ? 9.416 -9.338 -1.059 1.00 81.69 183 HIS A N 1
ATOM 1355 C CA . HIS A 1 183 ? 9.654 -10.785 -1.243 1.00 81.69 183 HIS A CA 1
ATOM 1356 C C . HIS A 1 183 ? 9.658 -11.623 0.052 1.00 81.69 183 HIS A C 1
ATOM 1358 O O . HIS A 1 183 ? 8.884 -12.577 0.153 1.00 81.69 183 HIS A O 1
ATOM 1364 N N . ASP A 1 184 ? 10.446 -11.212 1.052 1.00 78.06 184 ASP A N 1
ATOM 1365 C CA . ASP A 1 184 ? 10.556 -11.876 2.365 1.00 78.06 184 ASP A CA 1
ATOM 1366 C C . ASP A 1 184 ? 9.799 -11.156 3.494 1.00 78.06 184 ASP A C 1
ATOM 1368 O O . ASP A 1 184 ? 9.737 -11.622 4.636 1.00 78.06 184 ASP A O 1
ATOM 1372 N N . ALA A 1 185 ? 9.218 -10.004 3.181 1.00 82.19 185 ALA A N 1
ATOM 1373 C CA . ALA A 1 185 ? 8.522 -9.143 4.111 1.00 82.19 185 ALA A CA 1
ATOM 1374 C C . ALA A 1 185 ? 6.995 -9.319 4.037 1.00 82.19 185 ALA A C 1
ATOM 1376 O O . ALA A 1 185 ? 6.431 -10.070 3.234 1.00 82.19 185 ALA A O 1
ATOM 1377 N N . GLY A 1 186 ? 6.308 -8.644 4.955 1.00 88.44 186 GLY A N 1
ATOM 1378 C CA . GLY A 1 186 ? 4.858 -8.661 5.063 1.00 88.44 186 GLY A CA 1
ATOM 1379 C C . GLY A 1 186 ? 4.261 -7.271 4.914 1.00 88.44 186 GLY A C 1
ATOM 1380 O O . GLY A 1 186 ? 4.935 -6.251 5.067 1.00 88.44 186 GLY A O 1
ATOM 1381 N N . MET A 1 187 ? 2.956 -7.253 4.682 1.00 94.31 187 MET A N 1
ATOM 1382 C CA . MET A 1 187 ? 2.136 -6.05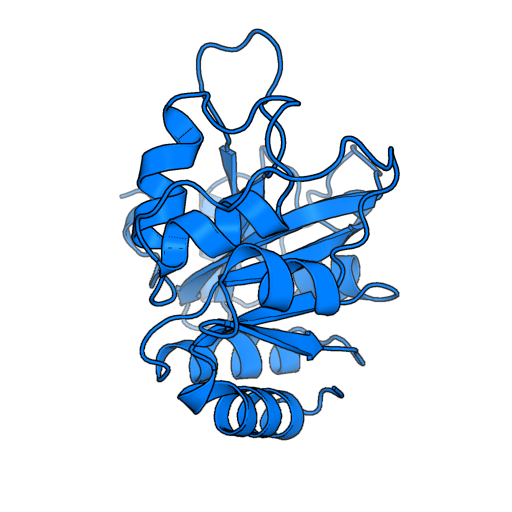4 4.772 1.00 94.31 187 MET A CA 1
ATOM 1383 C C . MET A 1 187 ? 1.074 -6.258 5.854 1.00 94.31 187 MET A C 1
ATOM 1385 O O . MET A 1 187 ? 0.630 -7.375 6.112 1.00 94.31 187 MET A O 1
ATOM 1389 N N . LEU A 1 188 ? 0.672 -5.180 6.513 1.00 95.69 188 LEU A N 1
ATOM 1390 C CA . LEU A 1 188 ? -0.452 -5.136 7.432 1.00 95.69 188 LEU A CA 1
ATOM 1391 C C . LEU A 1 188 ? -1.508 -4.190 6.889 1.00 95.69 188 LEU A C 1
ATOM 1393 O O . LEU A 1 188 ? -1.238 -3.015 6.666 1.00 95.69 188 LEU A O 1
ATOM 1397 N N . LEU A 1 189 ? -2.724 -4.696 6.710 1.00 97.19 189 LEU A N 1
ATOM 1398 C CA . LEU A 1 189 ? -3.876 -3.879 6.354 1.00 97.19 189 LEU A CA 1
ATOM 1399 C C . LEU A 1 189 ? -4.564 -3.426 7.631 1.00 97.19 189 LEU A C 1
ATOM 1401 O O . LEU A 1 189 ? -5.107 -4.249 8.372 1.00 97.19 189 LEU A O 1
ATOM 1405 N N . VAL A 1 190 ? -4.547 -2.125 7.895 1.00 96.81 190 VAL A N 1
ATOM 1406 C CA . VAL A 1 190 ? -5.311 -1.532 8.992 1.00 96.81 190 VAL A CA 1
ATOM 1407 C C . VAL A 1 190 ? -6.680 -1.134 8.466 1.00 96.81 190 VAL A C 1
ATOM 1409 O O . VAL A 1 190 ? -6.763 -0.317 7.555 1.00 96.81 190 VAL A O 1
ATOM 1412 N N . VAL A 1 191 ? -7.740 -1.712 9.025 1.00 97.38 191 VAL A N 1
ATOM 1413 C CA . VAL A 1 191 ? -9.128 -1.527 8.567 1.00 97.38 191 VAL A CA 1
ATOM 1414 C C . VAL A 1 191 ? -10.087 -1.349 9.748 1.00 97.38 191 VAL A C 1
ATOM 1416 O O . VAL A 1 191 ? -9.758 -1.768 10.868 1.00 97.38 191 VAL A O 1
ATOM 1419 N N . PRO A 1 192 ? -11.290 -0.778 9.537 1.00 97.19 192 PRO A N 1
ATOM 1420 C CA . PRO A 1 192 ? -12.383 -0.871 10.497 1.00 97.19 192 PRO A CA 1
ATOM 1421 C C . PRO A 1 192 ? -12.630 -2.321 10.919 1.00 97.19 192 PRO A C 1
ATOM 1423 O O . PRO A 1 192 ? -12.591 -3.240 10.101 1.00 97.19 192 PRO A O 1
ATOM 1426 N N . ALA A 1 193 ? -12.913 -2.553 12.202 1.00 96.94 193 ALA A N 1
ATOM 1427 C CA . ALA A 1 193 ? -13.062 -3.910 12.727 1.00 96.94 193 ALA A CA 1
ATOM 1428 C C . ALA A 1 193 ? -14.167 -4.721 12.028 1.00 96.94 193 ALA A C 1
ATOM 1430 O O . ALA A 1 193 ? -14.022 -5.934 11.886 1.00 96.94 193 ALA A O 1
ATOM 1431 N N . ALA A 1 194 ? -15.222 -4.051 11.557 1.00 97.38 194 ALA A N 1
ATOM 1432 C CA . ALA A 1 194 ? -16.308 -4.662 10.794 1.00 97.38 194 ALA A CA 1
ATOM 1433 C C . ALA A 1 194 ? -15.868 -5.191 9.413 1.00 97.38 194 ALA A C 1
ATOM 1435 O O . ALA A 1 194 ? -16.473 -6.127 8.905 1.00 97.38 194 ALA A O 1
ATOM 1436 N N . GLU A 1 195 ? -14.796 -4.644 8.832 1.00 97.88 195 GLU A N 1
ATOM 1437 C CA . GLU A 1 195 ? -14.299 -5.004 7.495 1.00 97.88 195 GLU A CA 1
ATOM 1438 C C . GLU A 1 195 ? -13.124 -5.992 7.535 1.00 97.88 195 GLU A C 1
ATOM 1440 O O . GLU A 1 195 ? -12.612 -6.401 6.496 1.00 97.88 195 GLU A O 1
ATOM 1445 N N . ALA A 1 196 ? -12.688 -6.424 8.723 1.00 97.56 196 ALA A N 1
ATOM 1446 C CA . ALA A 1 196 ? -11.531 -7.309 8.872 1.00 97.56 196 ALA A CA 1
ATOM 1447 C C . ALA A 1 196 ? -11.683 -8.644 8.119 1.00 97.56 196 ALA A C 1
ATOM 1449 O O . ALA A 1 196 ? -10.729 -9.126 7.508 1.00 97.56 196 ALA A O 1
ATOM 1450 N N . ALA A 1 197 ? -12.883 -9.234 8.141 1.00 97.88 197 ALA A N 1
ATOM 1451 C CA . ALA A 1 197 ? -13.168 -10.468 7.409 1.00 97.88 197 ALA A CA 1
ATOM 1452 C C . ALA A 1 197 ? -13.116 -10.245 5.890 1.00 97.88 197 ALA A C 1
ATOM 1454 O O . ALA A 1 197 ? -12.577 -11.071 5.154 1.00 97.88 197 ALA A O 1
ATOM 1455 N N . ASP A 1 198 ? -13.624 -9.105 5.428 1.00 98.25 198 ASP A N 1
ATOM 1456 C CA . ASP A 1 198 ? -13.646 -8.737 4.016 1.00 98.25 198 ASP A CA 1
ATOM 1457 C C . ASP A 1 198 ? -12.236 -8.478 3.497 1.00 98.25 198 ASP A C 1
ATOM 1459 O O . ASP A 1 198 ? -11.860 -9.026 2.464 1.00 98.25 198 ASP A O 1
ATOM 1463 N N . ALA A 1 199 ? -11.413 -7.759 4.262 1.00 98.25 199 ALA A N 1
ATOM 1464 C CA . ALA A 1 199 ? -9.997 -7.577 3.967 1.00 98.25 199 ALA A CA 1
ATOM 1465 C C . ALA A 1 199 ? -9.254 -8.922 3.865 1.00 98.25 199 ALA A C 1
ATOM 1467 O O . ALA A 1 199 ? -8.485 -9.123 2.928 1.00 98.25 199 ALA A O 1
ATOM 1468 N N . GLY A 1 200 ? -9.527 -9.884 4.755 1.00 98.31 200 GLY A N 1
ATOM 1469 C CA . GLY A 1 200 ? -8.957 -11.236 4.658 1.00 98.31 200 GLY A CA 1
ATOM 1470 C C . GLY A 1 200 ? -9.390 -11.995 3.394 1.00 98.31 200 GLY A C 1
ATOM 1471 O O . GLY A 1 200 ? -8.576 -12.660 2.747 1.00 98.31 200 GLY A O 1
ATOM 1472 N N . ARG A 1 201 ? -10.655 -11.856 2.978 1.00 98.44 201 ARG A N 1
ATOM 1473 C CA . ARG A 1 201 ? -11.136 -12.414 1.700 1.00 98.44 201 ARG A CA 1
ATOM 1474 C C . ARG A 1 201 ? -10.442 -11.763 0.506 1.00 98.44 201 ARG A C 1
ATOM 1476 O O . ARG A 1 201 ? -10.056 -12.471 -0.413 1.00 98.44 201 ARG A O 1
ATOM 1483 N N . ILE A 1 202 ? -10.233 -10.450 0.537 1.00 98.56 202 ILE A N 1
ATOM 1484 C CA . ILE A 1 202 ? -9.506 -9.730 -0.517 1.00 98.56 202 ILE A CA 1
ATOM 1485 C C . ILE A 1 202 ? -8.061 -10.240 -0.625 1.00 98.56 202 ILE A C 1
ATOM 1487 O O . ILE A 1 202 ? -7.594 -10.530 -1.723 1.00 98.56 202 ILE A O 1
ATOM 1491 N N . VAL A 1 203 ? -7.376 -10.417 0.509 1.00 98.44 203 VAL A N 1
ATOM 1492 C CA . VAL A 1 203 ? -6.010 -10.969 0.559 1.00 98.44 203 VAL A CA 1
ATOM 1493 C C . VAL A 1 203 ? -5.946 -12.344 -0.105 1.00 98.44 203 VAL A C 1
ATOM 1495 O O . VAL A 1 203 ? -5.123 -12.575 -0.986 1.00 98.44 203 VAL A O 1
ATOM 1498 N N . THR A 1 204 ? -6.848 -13.247 0.271 1.00 98.25 204 THR A N 1
ATOM 1499 C CA . THR A 1 204 ? -6.874 -14.606 -0.296 1.00 98.25 204 THR A CA 1
ATOM 1500 C C . THR A 1 204 ? -7.264 -14.632 -1.776 1.00 98.25 204 THR A C 1
ATOM 1502 O O . THR A 1 204 ? -6.698 -15.416 -2.534 1.00 98.25 204 THR A O 1
ATOM 1505 N N . GLN A 1 205 ? -8.163 -13.749 -2.221 1.00 97.81 205 GLN A N 1
ATOM 1506 C CA . GLN A 1 205 ? -8.523 -13.593 -3.637 1.00 97.81 205 GLN A CA 1
ATOM 1507 C C . GLN A 1 205 ? -7.347 -13.123 -4.499 1.00 97.81 205 GLN A C 1
ATOM 1509 O O . GLN A 1 205 ? -7.228 -13.558 -5.640 1.00 97.81 205 GLN A O 1
ATOM 1514 N N . ALA A 1 206 ? -6.453 -12.305 -3.942 1.00 97.56 206 ALA A N 1
ATOM 1515 C CA . ALA A 1 206 ? -5.210 -11.899 -4.596 1.00 97.56 206 ALA A CA 1
ATOM 1516 C C . ALA A 1 206 ? -4.136 -13.011 -4.622 1.00 97.56 206 ALA A C 1
ATOM 1518 O O . ALA A 1 206 ? -3.019 -12.776 -5.076 1.00 97.56 206 ALA A O 1
ATOM 1519 N N . GLY A 1 207 ? -4.439 -14.215 -4.115 1.00 97.50 207 GLY A N 1
ATOM 1520 C CA . GLY A 1 207 ? -3.493 -15.333 -4.028 1.00 97.50 207 GLY A CA 1
ATOM 1521 C C . GLY A 1 207 ? -2.500 -15.226 -2.865 1.00 97.50 207 GLY A C 1
ATOM 1522 O O . GLY A 1 207 ? -1.508 -15.955 -2.830 1.00 97.50 207 GLY A O 1
ATOM 1523 N N . LEU A 1 208 ? -2.755 -14.326 -1.912 1.00 97.25 208 LEU A N 1
ATOM 1524 C CA . LEU A 1 208 ? -1.898 -14.057 -0.759 1.00 97.25 208 LEU A CA 1
ATOM 1525 C C . LEU A 1 208 ? -2.436 -14.744 0.506 1.00 97.25 208 LEU A C 1
ATOM 1527 O O . LEU A 1 208 ? -3.540 -15.292 0.536 1.00 97.25 208 LEU A O 1
ATOM 1531 N N . ARG A 1 209 ? -1.637 -14.733 1.576 1.00 96.19 209 ARG A N 1
ATOM 1532 C CA . ARG A 1 209 ? -1.968 -15.381 2.858 1.00 96.19 209 ARG A CA 1
ATOM 1533 C C . ARG A 1 209 ? -2.098 -14.356 3.977 1.00 96.19 209 ARG A C 1
ATOM 1535 O O . ARG A 1 209 ? -1.336 -13.395 3.998 1.00 96.19 209 ARG A O 1
ATOM 1542 N N . THR A 1 210 ? -3.007 -14.600 4.919 1.00 91.19 210 THR A N 1
ATOM 1543 C CA . THR A 1 210 ? -3.127 -13.834 6.170 1.00 91.19 210 THR A CA 1
ATOM 1544 C C . THR A 1 210 ? -2.418 -14.537 7.316 1.00 91.19 210 THR A C 1
ATOM 1546 O O . THR A 1 210 ? -2.782 -15.707 7.562 1.00 91.19 210 THR A O 1
#

pLDDT: mean 85.04, std 16.19, range [37.41, 98.56]

Sequence (210 aa):
MSLLEEARWLPGIGALRAELPTGMGGPQYGPETLAVRALTGEAPRAAEPGSTVPQPRPRTIRHLSGDRLRAVPVRGPWTAEAVYELLGTLMRLSAVVPIATVDTGSFAAPDTPQRALRDFLDTGLPPLWMSAHRAAEVVFVGGLVYGRRAALACVLDTAPVGDAADGHRVHLQPLPHLAAALHDAGMLLVVPAAEAADAGRIVTQAGLRT